Protein AF-A0A143WZ64-F1 (afdb_monomer_lite)

Secondary structure (DSSP, 8-state):
--S-HHHHHHTT--SHHHHHHHHHHHHHHHSGGGTT-EEE-STT-EEESS--HHHHHHHHHHHH-SEEHHHHHHHHHHHH---HHHHHHHTGGGGGGGEETTEE---PPPPPHHHHHHHHHH--SSEEEHHHHHHHHHHHH-GGGGGGSSHHHHHHTTEEE-SSEEEETTSSSHHHHHHHHHHSSSEEETTSS-GGGGG-HHHHHHHHHHHHTTSEEEEETTEEEEHHHHHHHSTT--HHHHHHHHHHHHHHTTT-S---HHHHHHTT---TTGGGS-TTHHHHHHHHT-TTS----

Foldseek 3Di:
DPPCVVVCVVVVNDDLQSVQVVCVVCVCPPCPVNPQVWDCDPPSDIDGHDDDLLVLLVQLLLADPQDFLVRSLVQCCVVRVDHSVRCVVPPCPSQPVQDDPRTRHDDQDADDPVLLVQLLVVPPDQKDFLVVSLVSSCVPPNNVCSSNSGQVSCVVSQWHDDSTMIGGVVQPDPLSVLLCVQVVDQKDAPVPDDPVLVVVVSNVVSVLVCLLVQQWFDLDDRMIGGVVVVCVVVVPDDPVNLVVLLVVVVVQCPPPPDDDPVRSVVVVDDDPCVVVVSHCGRSVRSNCSDPVDPDDD

pLDDT: mean 89.36, std 7.17, range [46.44, 97.62]

Structure (mmCIF, N/CA/C/O backbone):
data_AF-A0A143WZ64-F1
#
_entry.id   AF-A0A143WZ64-F1
#
loop_
_atom_site.group_PDB
_atom_site.id
_atom_site.type_symbol
_atom_site.label_atom_id
_atom_site.label_alt_id
_atom_site.label_comp_id
_atom_site.label_asym_id
_atom_site.label_entity_id
_atom_site.label_seq_id
_atom_site.pdbx_PDB_ins_code
_atom_site.Cartn_x
_atom_site.Cartn_y
_atom_site.Cartn_z
_atom_site.occupancy
_atom_site.B_iso_or_equiv
_atom_site.auth_seq_id
_atom_site.auth_comp_id
_atom_site.auth_asym_id
_atom_site.auth_atom_id
_atom_site.pdbx_PDB_model_num
ATOM 1 N N . MET A 1 1 ? 2.726 13.092 4.364 1.00 46.44 1 MET A N 1
ATOM 2 C CA . MET A 1 1 ? 2.444 14.081 5.438 1.00 46.44 1 MET A CA 1
ATOM 3 C C . MET A 1 1 ? 0.945 14.210 5.726 1.00 46.44 1 MET A C 1
ATOM 5 O O . MET A 1 1 ? 0.597 14.634 6.816 1.00 46.44 1 MET A O 1
ATOM 9 N N . LEU A 1 2 ? 0.070 13.798 4.797 1.00 46.78 2 LEU A N 1
ATOM 10 C CA . LEU A 1 2 ? -1.391 13.842 4.945 1.00 46.78 2 LEU A CA 1
ATOM 11 C C . LEU A 1 2 ? -1.998 12.588 5.596 1.00 46.78 2 LEU A C 1
ATOM 13 O O . LEU A 1 2 ? -3.171 12.604 5.942 1.00 46.78 2 LEU A O 1
ATOM 17 N N . ASP A 1 3 ? -1.216 11.522 5.778 1.00 50.31 3 ASP A N 1
ATOM 18 C CA . ASP A 1 3 ? -1.749 10.217 6.201 1.00 50.31 3 ASP A CA 1
ATOM 19 C C . ASP A 1 3 ? -1.875 10.074 7.729 1.00 50.31 3 ASP A C 1
ATOM 21 O O . ASP A 1 3 ? -2.608 9.219 8.212 1.00 50.31 3 ASP A O 1
ATOM 25 N N . TYR A 1 4 ? -1.188 10.930 8.500 1.00 65.94 4 TYR A N 1
ATOM 26 C CA . TYR A 1 4 ? -1.249 10.966 9.971 1.00 65.94 4 TYR A CA 1
ATOM 27 C C . TYR A 1 4 ? -1.220 12.410 10.513 1.00 65.94 4 TYR A C 1
ATOM 29 O O . TYR A 1 4 ? -0.335 12.747 11.310 1.00 65.94 4 TYR A O 1
ATOM 37 N N . PRO A 1 5 ? -2.153 13.286 10.091 1.00 68.81 5 PRO A N 1
ATOM 38 C CA . PRO A 1 5 ? -2.147 14.701 10.472 1.00 68.81 5 PRO A CA 1
ATOM 39 C C . PRO A 1 5 ? -2.211 14.878 11.995 1.00 68.81 5 PRO A C 1
ATOM 41 O O . PRO A 1 5 ? -1.521 15.718 12.558 1.00 68.81 5 PRO A O 1
ATOM 44 N N . GLU A 1 6 ? -2.926 13.992 12.684 1.00 68.12 6 GLU A N 1
ATOM 45 C CA . GLU A 1 6 ? -3.071 14.003 14.143 1.00 68.12 6 GLU A CA 1
ATOM 46 C C . GLU A 1 6 ? -1.777 13.680 14.908 1.00 68.12 6 GLU A C 1
ATOM 48 O O . GLU A 1 6 ? -1.617 14.031 16.084 1.00 68.12 6 GLU A O 1
ATOM 53 N N . LEU A 1 7 ? -0.863 12.915 14.298 1.00 76.38 7 LEU A N 1
ATOM 54 C CA . LEU A 1 7 ? 0.445 12.642 14.892 1.00 76.38 7 LEU A CA 1
ATOM 55 C C . LEU A 1 7 ? 1.342 13.866 14.735 1.00 76.38 7 LEU A C 1
ATOM 57 O O . LEU A 1 7 ? 2.015 14.242 15.691 1.00 76.38 7 LEU A O 1
ATOM 61 N N . MET A 1 8 ? 1.296 14.490 13.558 1.00 81.31 8 MET A N 1
ATOM 62 C CA . MET A 1 8 ? 2.028 15.720 13.271 1.00 81.31 8 MET A CA 1
ATOM 63 C C . MET A 1 8 ? 1.584 16.837 14.217 1.00 81.31 8 MET A C 1
ATOM 65 O O . MET A 1 8 ? 2.422 17.404 14.905 1.00 81.31 8 MET A O 1
ATOM 69 N N . GLU A 1 9 ? 0.276 17.046 14.375 1.00 83.50 9 GLU A N 1
ATOM 70 C CA . GLU A 1 9 ? -0.288 18.034 15.303 1.00 83.50 9 GLU A CA 1
ATOM 71 C C . GLU A 1 9 ? 0.132 17.776 16.758 1.00 83.50 9 GLU A C 1
ATOM 73 O O . GLU A 1 9 ? 0.591 18.680 17.451 1.00 83.50 9 GLU A O 1
ATOM 78 N N . LYS A 1 10 ? 0.058 16.521 17.222 1.00 83.69 10 LYS A N 1
ATOM 79 C CA . LYS A 1 10 ? 0.447 16.158 18.596 1.00 83.69 10 LYS A CA 1
ATOM 80 C C . LYS A 1 10 ? 1.907 16.497 18.914 1.00 83.69 10 LYS A C 1
ATOM 82 O O . LYS A 1 10 ? 2.224 16.788 20.066 1.00 83.69 10 LYS A O 1
ATOM 87 N N . PHE A 1 11 ? 2.789 16.369 17.930 1.00 82.81 11 PHE A N 1
ATOM 88 C CA . PHE A 1 11 ? 4.212 16.662 18.080 1.00 82.81 11 PHE A CA 1
ATOM 89 C C . PHE A 1 11 ? 4.585 18.071 17.588 1.00 82.81 11 PHE A C 1
ATOM 91 O O . PHE A 1 11 ? 5.775 18.376 17.572 1.00 82.81 11 PHE A O 1
ATOM 98 N N . ASP A 1 12 ? 3.597 18.900 17.221 1.00 87.50 12 ASP A N 1
ATOM 99 C CA . ASP A 1 12 ? 3.760 20.215 16.578 1.00 87.50 12 ASP A CA 1
ATOM 100 C C . ASP A 1 12 ? 4.766 20.177 15.414 1.00 87.50 12 ASP A C 1
ATOM 102 O O . ASP A 1 12 ? 5.668 21.000 15.319 1.00 87.50 12 ASP A O 1
ATOM 106 N N . ILE A 1 13 ? 4.638 19.160 14.555 1.00 90.31 13 ILE A N 1
ATOM 107 C CA . ILE A 1 13 ? 5.425 19.004 13.330 1.00 90.31 13 ILE A CA 1
ATOM 108 C C . ILE A 1 13 ? 4.649 19.660 12.192 1.00 90.31 13 ILE A C 1
ATOM 110 O O . ILE A 1 13 ? 3.563 19.210 11.826 1.00 90.31 13 ILE A O 1
ATOM 114 N N . ARG A 1 14 ? 5.218 20.712 11.617 1.00 87.94 14 ARG A N 1
ATOM 115 C CA . ARG A 1 14 ? 4.573 21.583 10.630 1.00 87.94 14 ARG A CA 1
ATOM 116 C C . ARG A 1 14 ? 5.065 21.342 9.214 1.00 87.94 14 ARG A C 1
ATOM 118 O O . ARG A 1 14 ? 4.339 21.636 8.268 1.00 87.94 14 ARG A O 1
ATOM 125 N N . ASP A 1 15 ? 6.273 20.806 9.068 1.00 87.69 15 ASP A N 1
ATOM 126 C CA . ASP A 1 15 ? 6.888 20.566 7.766 1.00 87.69 15 ASP A CA 1
ATOM 127 C C . ASP A 1 15 ? 7.820 19.338 7.735 1.00 87.69 15 ASP A C 1
ATOM 129 O O . ASP A 1 15 ? 8.074 18.651 8.734 1.00 87.69 15 ASP A O 1
ATOM 133 N N . GLU A 1 16 ? 8.326 19.029 6.539 1.00 87.12 16 GLU A N 1
ATOM 134 C CA . GLU A 1 16 ? 9.213 17.895 6.295 1.00 87.12 16 GLU A CA 1
ATOM 135 C C . GLU A 1 16 ? 10.583 18.026 6.981 1.00 87.12 16 GLU A C 1
ATOM 137 O O . GLU A 1 16 ? 11.227 17.013 7.274 1.00 87.12 16 GLU A O 1
ATOM 142 N N . TYR A 1 17 ? 11.037 19.248 7.267 1.00 90.88 17 TYR A N 1
ATOM 143 C CA . TYR A 1 17 ? 12.319 19.508 7.917 1.00 90.88 17 TYR A CA 1
ATOM 144 C C . TYR A 1 17 ? 12.234 19.234 9.415 1.00 90.88 17 TYR A C 1
ATOM 146 O O . TYR A 1 17 ? 13.142 18.618 9.982 1.00 90.88 17 TYR A O 1
ATOM 154 N N . GLU A 1 18 ? 11.146 19.649 10.058 1.00 91.81 18 GLU A N 1
ATOM 155 C CA . GLU A 1 18 ? 10.859 19.365 11.461 1.00 91.81 18 GLU A CA 1
ATOM 156 C C . GLU A 1 18 ? 10.718 17.862 11.702 1.00 91.81 18 GLU A C 1
ATOM 158 O O . GLU A 1 18 ? 11.365 17.325 12.610 1.00 91.81 18 GLU A O 1
ATOM 163 N N . LEU A 1 19 ? 9.985 17.158 10.829 1.00 91.25 19 LEU A N 1
ATOM 164 C CA . LEU A 1 19 ? 9.880 15.700 10.883 1.00 91.25 19 LEU A CA 1
ATOM 165 C C . LEU A 1 19 ? 11.260 15.044 10.765 1.00 91.25 19 LEU A C 1
ATOM 167 O O . LEU A 1 19 ? 11.635 14.215 11.597 1.00 91.25 19 LEU A O 1
ATOM 171 N N . HIS A 1 20 ? 12.044 15.436 9.758 1.00 93.12 20 HIS A N 1
ATOM 172 C CA . HIS A 1 20 ? 13.384 14.893 9.554 1.00 93.12 20 HIS A CA 1
ATOM 173 C C . HIS A 1 20 ? 14.293 15.158 10.766 1.00 93.12 20 HIS A C 1
ATOM 175 O O . HIS A 1 20 ? 15.045 14.279 11.194 1.00 93.12 20 HIS A O 1
ATOM 181 N N . ASN A 1 21 ? 14.235 16.356 11.352 1.00 92.56 21 ASN A N 1
ATOM 182 C CA . ASN A 1 21 ? 15.006 16.707 12.543 1.00 92.56 21 ASN A CA 1
ATOM 183 C C . ASN A 1 21 ? 14.609 15.873 13.762 1.00 92.56 21 ASN A C 1
ATOM 185 O O . ASN A 1 21 ? 15.487 15.425 14.504 1.00 92.56 21 ASN A O 1
ATOM 189 N N . LEU A 1 22 ? 13.311 15.647 13.972 1.00 91.94 22 LEU A N 1
ATOM 190 C CA . LEU A 1 22 ? 12.819 14.792 15.047 1.00 91.94 22 LEU A CA 1
ATOM 191 C C . LEU A 1 22 ? 13.316 13.354 14.874 1.00 91.94 22 LEU A C 1
ATOM 193 O O . LEU A 1 22 ? 13.864 12.777 15.820 1.00 91.94 22 LEU A O 1
ATOM 197 N N . LEU A 1 23 ? 13.187 12.797 13.666 1.00 91.62 23 LEU A N 1
ATOM 198 C CA . LEU A 1 23 ? 13.683 11.460 13.336 1.00 91.62 23 LEU A CA 1
ATOM 199 C C . LEU A 1 23 ? 15.188 11.361 13.595 1.00 91.62 23 LEU A C 1
ATOM 201 O O . LEU A 1 23 ? 15.623 10.451 14.296 1.00 91.62 23 LEU A O 1
ATOM 205 N N . LYS A 1 24 ? 15.969 12.354 13.154 1.00 91.69 24 LYS A N 1
ATOM 206 C CA . LYS A 1 24 ? 17.421 12.409 13.380 1.00 91.69 24 LYS A CA 1
ATOM 207 C C . LYS A 1 24 ? 17.796 12.445 14.857 1.00 91.69 24 LYS A C 1
ATOM 209 O O . LYS A 1 24 ? 18.683 11.718 15.291 1.00 91.69 24 LYS A O 1
ATOM 214 N N . LYS A 1 25 ? 17.112 13.265 15.658 1.00 91.94 25 LYS A N 1
ATOM 215 C CA . LYS A 1 25 ? 17.371 13.376 17.105 1.00 91.94 25 LYS A CA 1
ATOM 216 C C . LYS A 1 25 ? 17.002 12.104 17.870 1.00 91.94 25 LYS A C 1
ATOM 218 O O . LYS A 1 25 ? 17.564 11.843 18.931 1.00 91.94 25 LYS A O 1
ATOM 223 N N . THR A 1 26 ? 16.054 11.330 17.351 1.00 91.12 26 THR A N 1
ATOM 224 C CA . THR A 1 26 ? 15.534 10.122 18.003 1.00 91.12 26 THR A CA 1
ATOM 225 C C . THR A 1 26 ? 16.051 8.824 17.386 1.00 91.12 26 THR A C 1
ATOM 227 O O . THR A 1 26 ? 15.698 7.760 17.887 1.00 91.12 26 THR A O 1
ATOM 230 N N . GLU A 1 27 ? 16.922 8.894 16.373 1.00 90.12 27 GLU A N 1
ATOM 231 C CA . GLU A 1 27 ? 17.396 7.760 15.562 1.00 90.12 27 GLU A CA 1
ATOM 232 C C . GLU A 1 27 ? 17.867 6.570 16.399 1.00 90.12 27 GLU A C 1
ATOM 234 O O . GLU A 1 27 ? 17.474 5.434 16.149 1.00 90.12 27 GLU A O 1
ATOM 239 N N . LYS A 1 28 ? 18.601 6.827 17.487 1.00 88.12 28 LYS A N 1
ATOM 240 C CA . LYS A 1 28 ? 19.090 5.778 18.397 1.00 88.12 28 LYS A CA 1
ATOM 241 C C . LYS A 1 28 ? 17.985 4.915 19.022 1.00 88.12 28 LYS A C 1
ATOM 243 O O . LYS A 1 28 ? 18.291 3.820 19.482 1.00 88.12 28 LYS A O 1
ATOM 248 N N . LYS A 1 29 ? 16.738 5.400 19.079 1.00 88.00 29 LYS A N 1
ATOM 249 C CA . LYS A 1 29 ? 15.587 4.694 19.667 1.00 88.00 29 LYS A CA 1
ATOM 250 C C . LYS A 1 29 ? 14.837 3.815 18.667 1.00 88.00 29 LYS A C 1
ATOM 252 O O . LYS A 1 29 ? 14.245 2.829 19.082 1.00 88.00 29 LYS A O 1
ATOM 257 N N . TRP A 1 30 ? 14.807 4.198 17.391 1.00 85.62 30 TRP A N 1
ATOM 258 C CA . TRP A 1 30 ? 13.968 3.546 16.375 1.00 85.62 30 TRP A CA 1
ATOM 259 C C . TRP A 1 30 ? 14.766 2.918 15.223 1.00 85.62 30 TRP A C 1
ATOM 261 O O . TRP A 1 30 ? 14.214 2.081 14.518 1.00 85.62 30 TRP A O 1
ATOM 271 N N . ASN A 1 31 ? 16.045 3.275 15.061 1.00 85.69 31 ASN A N 1
ATOM 272 C CA . ASN A 1 31 ? 16.976 2.753 14.052 1.00 85.69 31 ASN A CA 1
ATOM 273 C C . ASN A 1 31 ? 18.264 2.193 14.686 1.00 85.69 31 ASN A C 1
ATOM 275 O O . ASN A 1 31 ? 19.368 2.383 14.169 1.00 85.69 31 ASN A O 1
ATOM 279 N N . THR A 1 32 ? 18.161 1.592 15.874 1.00 81.94 32 THR A N 1
ATOM 280 C CA . THR A 1 32 ? 19.328 1.077 16.603 1.00 81.94 32 THR A CA 1
ATOM 281 C C . THR A 1 32 ? 20.068 0.039 15.754 1.00 81.94 32 THR A C 1
ATOM 283 O O . THR A 1 32 ? 19.450 -0.880 15.216 1.00 81.94 32 THR A O 1
ATOM 286 N N . ASP A 1 33 ? 21.387 0.199 15.625 1.00 77.25 33 ASP A N 1
ATOM 287 C CA . ASP A 1 33 ? 22.275 -0.636 14.797 1.00 77.25 33 ASP A CA 1
ATOM 288 C C . ASP A 1 33 ? 21.881 -0.712 13.309 1.00 77.25 33 ASP A C 1
ATOM 290 O O . ASP A 1 33 ? 22.181 -1.695 12.636 1.00 77.25 33 ASP A O 1
ATOM 294 N N . ALA A 1 34 ? 21.178 0.305 12.793 1.00 72.88 34 ALA A N 1
ATOM 295 C CA . ALA A 1 34 ? 20.665 0.346 11.422 1.00 72.88 34 ALA A CA 1
ATOM 296 C C . ALA A 1 34 ? 19.799 -0.874 11.039 1.00 72.88 34 ALA A C 1
ATOM 298 O O . ALA A 1 34 ? 19.676 -1.205 9.857 1.00 72.88 34 ALA A O 1
ATOM 299 N N . LYS A 1 35 ? 19.172 -1.543 12.020 1.0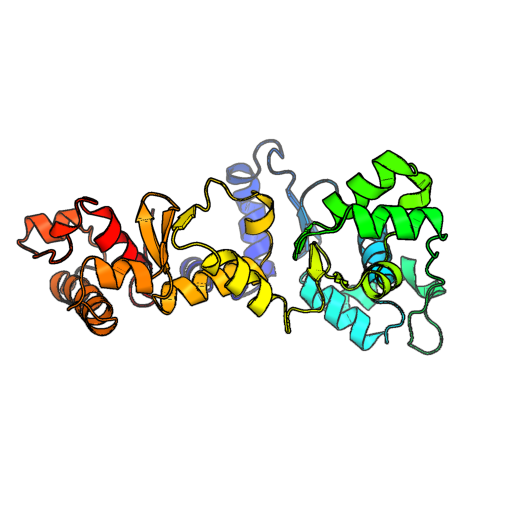0 72.00 35 LYS A N 1
ATOM 300 C CA . LYS A 1 35 ? 18.358 -2.753 11.797 1.00 72.00 35 LYS A CA 1
ATOM 301 C C . LYS A 1 35 ? 17.204 -2.523 10.822 1.00 72.00 35 LYS A C 1
ATOM 303 O O . LYS A 1 35 ? 16.799 -3.438 10.116 1.00 72.00 35 LYS A O 1
ATOM 308 N N . GLN A 1 36 ? 16.689 -1.301 10.772 1.00 73.75 36 GLN A N 1
ATOM 309 C CA . GLN A 1 36 ? 15.573 -0.885 9.935 1.00 73.75 36 GLN A CA 1
ATOM 310 C C . GLN A 1 36 ? 16.047 -0.473 8.534 1.00 73.75 36 GLN A C 1
ATOM 312 O O . GLN A 1 36 ? 15.219 -0.210 7.667 1.00 73.75 36 GLN A O 1
ATOM 317 N N . GLN A 1 37 ? 17.366 -0.420 8.304 1.00 84.12 37 GLN A N 1
ATOM 318 C CA . GLN A 1 37 ? 18.005 0.011 7.058 1.00 84.12 37 GLN A CA 1
ATOM 319 C C . GLN A 1 37 ? 17.517 1.382 6.575 1.00 84.12 37 GLN A C 1
ATOM 321 O O . GLN A 1 37 ? 17.441 1.650 5.379 1.00 84.12 37 GLN A O 1
ATOM 326 N N . ILE A 1 38 ? 17.168 2.269 7.503 1.00 88.94 38 ILE A N 1
ATOM 327 C CA . ILE A 1 38 ? 16.768 3.637 7.183 1.00 88.94 38 ILE A CA 1
ATOM 328 C C . ILE A 1 38 ? 18.005 4.523 7.301 1.00 88.94 38 ILE A C 1
ATOM 330 O O . ILE A 1 38 ? 18.778 4.388 8.245 1.00 88.94 38 ILE A O 1
ATOM 334 N N . SER A 1 39 ? 18.203 5.436 6.355 1.00 88.62 39 SER A N 1
ATOM 335 C CA . SER A 1 39 ? 19.242 6.462 6.447 1.00 88.62 39 SER A CA 1
ATOM 336 C C . SER A 1 39 ? 18.663 7.851 6.213 1.00 88.62 39 SER A C 1
ATOM 338 O O . SER A 1 39 ? 17.907 8.093 5.269 1.00 88.62 39 SER A O 1
ATOM 340 N N . LEU A 1 40 ? 19.038 8.777 7.090 1.00 90.56 40 LEU A N 1
ATOM 341 C CA . LEU A 1 40 ? 18.691 10.189 6.988 1.00 90.56 40 LEU A CA 1
ATOM 342 C C . LEU A 1 40 ? 19.766 10.903 6.165 1.00 90.56 40 LEU A C 1
ATOM 344 O O . LEU A 1 40 ? 20.933 10.956 6.555 1.00 90.56 40 LEU A O 1
ATOM 348 N N . GLN A 1 41 ? 19.377 11.415 5.002 1.00 87.75 41 GLN A N 1
ATOM 349 C CA . GLN A 1 41 ? 20.275 12.032 4.028 1.00 87.75 41 GLN A CA 1
ATOM 350 C C . GLN A 1 41 ? 20.336 13.555 4.249 1.00 87.75 41 GLN A C 1
ATOM 352 O O . GLN A 1 41 ? 20.000 14.072 5.318 1.00 87.75 41 GLN A O 1
ATOM 357 N N . ARG A 1 42 ? 20.797 14.320 3.246 1.00 86.06 42 ARG A N 1
ATOM 358 C CA . ARG A 1 42 ? 20.659 15.783 3.277 1.00 86.06 42 ARG A CA 1
ATOM 359 C C . ARG A 1 42 ? 19.177 16.125 3.427 1.00 86.06 42 ARG A C 1
ATOM 361 O O . ARG A 1 42 ? 18.367 15.690 2.610 1.00 86.06 42 ARG A O 1
ATOM 368 N N . MET A 1 43 ? 18.852 16.909 4.454 1.00 87.38 43 MET A N 1
ATOM 369 C CA . MET A 1 43 ? 17.476 17.285 4.770 1.00 87.38 43 MET A CA 1
ATOM 370 C C . MET A 1 43 ? 16.718 17.781 3.528 1.00 87.38 43 MET A C 1
ATOM 372 O O . MET A 1 43 ? 17.303 18.531 2.739 1.00 87.38 43 MET A O 1
ATOM 376 N N . PRO A 1 44 ? 15.435 17.419 3.367 1.00 89.00 44 PRO A N 1
ATOM 377 C CA . PRO A 1 44 ? 14.622 16.550 4.228 1.00 89.00 44 PRO A CA 1
ATOM 378 C C . PRO A 1 44 ? 14.569 15.087 3.725 1.00 89.00 44 PRO A C 1
ATOM 380 O O . PRO A 1 44 ? 13.588 14.386 3.949 1.00 89.00 44 PRO A O 1
ATOM 383 N N . LEU A 1 45 ? 15.594 14.614 3.002 1.00 89.94 45 LEU A N 1
ATOM 384 C CA . LEU A 1 45 ? 15.563 13.310 2.332 1.00 89.94 45 LEU A CA 1
ATOM 385 C C . LEU A 1 45 ? 15.790 12.134 3.291 1.00 89.94 45 LEU A C 1
ATOM 387 O O . LEU A 1 45 ? 16.731 12.125 4.082 1.00 89.94 45 LEU A O 1
ATOM 391 N N . ILE A 1 46 ? 14.977 11.092 3.127 1.00 90.94 46 ILE A N 1
ATOM 392 C CA . ILE A 1 46 ? 15.070 9.822 3.853 1.00 90.94 46 ILE A CA 1
ATOM 393 C C . ILE A 1 46 ? 15.214 8.695 2.830 1.00 90.94 46 ILE A C 1
ATOM 395 O O . ILE A 1 46 ? 14.652 8.748 1.738 1.00 90.94 46 ILE A O 1
ATOM 399 N N . SER A 1 47 ? 16.022 7.697 3.154 1.00 89.38 47 SER A N 1
ATOM 400 C CA . SER A 1 47 ? 16.325 6.549 2.306 1.00 89.38 47 SER A CA 1
ATOM 401 C C . SER A 1 47 ? 16.011 5.263 3.060 1.00 89.38 47 SER A C 1
ATOM 403 O O . SER A 1 47 ? 16.333 5.155 4.239 1.00 89.38 47 SER A O 1
ATOM 405 N N . PHE A 1 48 ? 15.380 4.308 2.380 1.00 85.81 48 PHE A N 1
ATOM 406 C CA . PHE A 1 48 ? 14.966 3.023 2.941 1.00 85.81 48 PHE A CA 1
ATOM 407 C C . PHE A 1 48 ? 15.690 1.896 2.200 1.00 85.81 48 PHE A C 1
ATOM 409 O O . PHE A 1 48 ? 15.658 1.849 0.971 1.00 85.81 48 PHE A O 1
ATOM 416 N N . GLY A 1 49 ? 16.337 0.998 2.940 1.00 83.88 49 GLY A N 1
ATOM 417 C CA . GLY A 1 49 ? 17.094 -0.122 2.391 1.00 83.88 49 GLY A CA 1
ATOM 418 C C . GLY A 1 49 ? 18.381 0.290 1.671 1.00 83.88 49 GLY A C 1
ATOM 419 O O . GLY A 1 49 ? 18.984 1.337 1.928 1.00 83.88 49 GLY A O 1
ATOM 420 N N . LEU A 1 50 ? 18.802 -0.559 0.732 1.00 79.75 50 LEU A N 1
ATOM 421 C CA . LEU A 1 50 ? 19.948 -0.321 -0.144 1.00 79.75 50 LEU A CA 1
ATOM 422 C C . LEU A 1 50 ? 19.545 0.596 -1.305 1.00 79.75 50 LEU A C 1
ATOM 424 O O . LEU A 1 50 ? 19.021 0.153 -2.327 1.00 79.75 50 LEU A O 1
ATOM 428 N N . VAL A 1 51 ? 19.789 1.896 -1.149 1.00 80.56 51 VAL A N 1
ATOM 429 C CA . VAL A 1 51 ? 19.349 2.896 -2.128 1.00 80.56 51 VAL A CA 1
ATOM 430 C C . VAL A 1 51 ? 20.346 3.058 -3.272 1.00 80.56 51 VAL A C 1
ATOM 432 O O . VAL A 1 51 ? 21.491 3.459 -3.076 1.00 80.56 51 VAL A O 1
ATOM 435 N N . ASN A 1 52 ? 19.861 2.856 -4.498 1.00 87.38 52 ASN A N 1
ATOM 436 C CA . ASN A 1 52 ? 20.525 3.287 -5.724 1.00 87.38 52 ASN A CA 1
ATOM 437 C C . ASN A 1 52 ? 19.618 4.276 -6.468 1.00 87.38 52 ASN A C 1
ATOM 439 O O . ASN A 1 52 ? 18.712 3.887 -7.206 1.00 87.38 52 ASN A O 1
ATOM 443 N N . ARG A 1 53 ? 19.865 5.574 -6.257 1.00 88.31 53 ARG A N 1
ATOM 444 C CA . ARG A 1 53 ? 19.036 6.654 -6.814 1.00 88.31 53 ARG A CA 1
ATOM 445 C C . ARG A 1 53 ? 19.047 6.670 -8.340 1.00 88.31 53 ARG A C 1
ATOM 447 O O . ARG A 1 53 ? 18.011 6.893 -8.948 1.00 88.31 53 ARG A O 1
ATOM 454 N N . GLU A 1 54 ? 20.199 6.440 -8.960 1.00 90.75 54 GLU A N 1
ATOM 455 C CA . GLU A 1 54 ? 20.295 6.426 -10.420 1.00 90.75 54 GLU A CA 1
ATOM 456 C C . GLU A 1 54 ? 19.447 5.301 -11.015 1.00 90.75 54 GLU A C 1
ATOM 458 O O . GLU A 1 54 ? 18.681 5.534 -11.951 1.00 90.75 54 GLU A O 1
ATOM 463 N N . LYS A 1 55 ? 19.532 4.099 -10.431 1.00 85.25 55 LYS A N 1
ATOM 464 C CA . LYS A 1 55 ? 18.680 2.972 -10.813 1.00 85.25 55 LYS A CA 1
ATOM 465 C C . LYS A 1 55 ? 17.204 3.318 -10.630 1.00 85.25 55 LYS A C 1
ATOM 467 O O . LYS A 1 55 ? 16.442 3.135 -11.563 1.00 85.25 55 LYS A O 1
ATOM 472 N N . GLN A 1 56 ? 16.819 3.893 -9.490 1.00 87.69 56 GLN A N 1
ATOM 473 C CA . GLN A 1 56 ? 15.440 4.318 -9.230 1.00 87.69 56 GLN A CA 1
ATOM 474 C C . GLN A 1 56 ? 14.908 5.282 -10.307 1.00 87.69 56 GLN A C 1
ATOM 476 O O . GLN A 1 56 ? 13.792 5.115 -10.792 1.00 87.69 56 GLN A O 1
ATOM 481 N N . ILE A 1 57 ? 15.703 6.281 -10.702 1.00 92.44 57 ILE A N 1
ATOM 482 C CA . ILE A 1 57 ? 15.306 7.263 -11.723 1.00 92.44 57 ILE A CA 1
ATOM 483 C C . ILE A 1 57 ? 15.181 6.599 -13.099 1.00 92.44 57 ILE A C 1
ATOM 485 O O . ILE A 1 57 ? 14.222 6.869 -13.820 1.00 92.44 57 ILE A O 1
ATOM 489 N N . LYS A 1 58 ? 16.127 5.727 -13.466 1.00 88.69 58 LYS A N 1
ATOM 490 C CA . LYS A 1 58 ? 16.094 4.987 -14.737 1.00 88.69 58 LYS A CA 1
ATOM 491 C C . LYS A 1 58 ? 14.940 3.992 -14.797 1.00 88.69 58 LYS A C 1
ATOM 493 O O . LYS A 1 58 ? 14.269 3.917 -15.818 1.00 88.69 58 LYS A O 1
ATOM 498 N N . ASP A 1 59 ? 14.682 3.273 -13.712 1.00 83.75 59 ASP A N 1
ATOM 499 C CA . ASP A 1 59 ? 13.551 2.354 -13.612 1.00 83.75 59 ASP A CA 1
ATOM 500 C C . ASP A 1 59 ? 12.239 3.123 -13.793 1.00 83.75 59 ASP A C 1
ATOM 502 O O . ASP A 1 59 ? 11.388 2.687 -14.563 1.00 83.75 59 ASP A O 1
ATOM 506 N N . LEU A 1 60 ? 12.103 4.308 -13.181 1.00 87.56 60 LEU A N 1
ATOM 507 C CA . LEU A 1 60 ? 10.943 5.165 -13.418 1.00 87.56 60 LEU A CA 1
ATOM 508 C C . LEU A 1 60 ? 10.857 5.630 -14.879 1.00 87.56 60 LEU A C 1
ATOM 510 O O . LEU A 1 60 ? 9.779 5.601 -15.463 1.00 87.56 60 LEU A O 1
ATOM 514 N N . LEU A 1 61 ? 11.976 6.022 -15.490 1.00 89.44 61 LEU A N 1
ATOM 515 C CA . LEU A 1 61 ? 12.030 6.371 -16.911 1.00 89.44 61 LEU A CA 1
ATOM 516 C C . LEU A 1 61 ? 11.511 5.246 -17.800 1.00 89.44 61 LEU A C 1
ATOM 518 O O . LEU A 1 61 ? 10.621 5.492 -18.607 1.00 89.44 61 LEU A O 1
ATOM 522 N N . TYR A 1 62 ? 11.969 4.015 -17.599 1.00 83.56 62 TYR A N 1
ATOM 523 C CA . TYR A 1 62 ? 11.470 2.867 -18.358 1.00 83.56 62 TYR A CA 1
ATOM 524 C C . TYR A 1 62 ? 10.006 2.512 -18.061 1.00 83.56 62 TYR A C 1
ATOM 526 O O . TYR A 1 62 ? 9.385 1.788 -18.837 1.00 83.56 62 TYR A O 1
ATOM 534 N N . GLN A 1 63 ? 9.449 2.993 -16.947 1.00 78.62 63 GLN A N 1
ATOM 535 C CA . GLN A 1 63 ? 8.048 2.777 -16.589 1.00 78.62 63 GLN A CA 1
ATOM 536 C C . GLN A 1 63 ? 7.087 3.787 -17.210 1.00 78.62 63 GLN A C 1
ATOM 538 O O . GLN A 1 63 ? 5.910 3.469 -17.333 1.00 78.62 63 GLN A O 1
ATOM 543 N N . ILE A 1 64 ? 7.524 5.007 -17.527 1.00 83.94 64 ILE A N 1
ATOM 544 C CA . ILE A 1 64 ? 6.590 6.057 -17.969 1.00 83.94 64 ILE A CA 1
ATOM 545 C C . ILE A 1 64 ? 6.970 6.714 -19.289 1.00 83.94 64 ILE A C 1
ATOM 547 O O . ILE A 1 64 ? 6.178 7.496 -19.802 1.00 83.94 64 ILE A O 1
ATOM 551 N N . ALA A 1 65 ? 8.149 6.424 -19.841 1.00 86.25 65 ALA A N 1
ATOM 552 C CA . ALA A 1 65 ? 8.515 6.901 -21.165 1.00 86.25 65 ALA A CA 1
ATOM 553 C C . ALA A 1 65 ? 7.643 6.242 -22.262 1.00 86.25 65 ALA A C 1
ATOM 555 O O . ALA A 1 65 ? 7.347 5.047 -22.160 1.00 86.25 65 ALA A O 1
ATOM 556 N N . PRO A 1 66 ? 7.262 6.991 -23.316 1.00 89.19 66 PRO A N 1
ATOM 557 C CA . PRO A 1 66 ? 7.567 8.406 -23.523 1.00 89.19 66 PRO A CA 1
ATOM 558 C C . PRO A 1 66 ? 6.731 9.327 -22.615 1.00 89.19 66 PRO A C 1
ATOM 560 O O . PRO A 1 66 ? 5.520 9.162 -22.481 1.00 89.19 66 PRO A O 1
ATOM 563 N N . ALA A 1 67 ? 7.368 10.333 -22.008 1.00 91.25 67 ALA A N 1
ATOM 564 C CA . ALA A 1 67 ? 6.696 11.296 -21.129 1.00 91.25 67 ALA A CA 1
ATOM 565 C C . ALA A 1 67 ? 7.290 12.697 -21.254 1.00 91.25 67 ALA A C 1
ATOM 567 O O . ALA A 1 67 ? 8.505 12.854 -21.354 1.00 91.25 67 ALA A O 1
ATOM 568 N N . THR A 1 68 ? 6.453 13.736 -21.159 1.00 94.81 68 THR A N 1
ATOM 569 C CA . THR A 1 68 ? 6.974 15.106 -21.044 1.00 94.81 68 THR A CA 1
ATOM 570 C C . THR A 1 68 ? 7.751 15.270 -19.741 1.00 94.81 68 THR A C 1
ATOM 572 O O . THR A 1 68 ? 7.484 14.590 -18.743 1.00 94.81 68 THR A O 1
ATOM 575 N N . LYS A 1 69 ? 8.690 16.210 -19.711 1.00 94.56 69 LYS A N 1
ATOM 576 C CA . LYS A 1 69 ? 9.470 16.555 -18.523 1.00 94.56 69 LYS A CA 1
ATOM 577 C C . LYS A 1 69 ? 8.571 16.925 -17.340 1.00 94.56 69 LYS A C 1
ATOM 579 O O . LYS A 1 69 ? 8.805 16.478 -16.220 1.00 94.56 69 LYS A O 1
ATOM 584 N N . GLU A 1 70 ? 7.492 17.667 -17.571 1.00 94.25 70 GLU A N 1
ATOM 585 C CA . GLU A 1 70 ? 6.519 18.027 -16.533 1.00 94.25 70 GLU A CA 1
ATOM 586 C C . GLU A 1 70 ? 5.792 16.792 -15.999 1.00 94.25 70 GLU A C 1
ATOM 588 O O . GLU A 1 70 ? 5.639 16.643 -14.784 1.00 94.25 70 GLU A O 1
ATOM 593 N N . ALA A 1 71 ? 5.342 15.902 -16.891 1.00 93.06 71 ALA A N 1
ATOM 594 C CA . ALA A 1 71 ? 4.673 14.664 -16.507 1.00 93.06 71 ALA A CA 1
ATOM 595 C C . ALA A 1 71 ? 5.611 13.756 -15.699 1.00 93.06 71 ALA A C 1
ATOM 597 O O . ALA A 1 71 ? 5.216 13.262 -14.641 1.00 93.06 71 ALA A O 1
ATOM 598 N N . PHE A 1 72 ? 6.864 13.622 -16.141 1.00 94.75 72 PHE A N 1
ATOM 599 C CA . PHE A 1 72 ? 7.899 12.869 -15.444 1.00 94.75 72 PHE A CA 1
ATOM 600 C C . PHE A 1 72 ? 8.144 13.417 -14.035 1.00 94.75 72 PHE A C 1
ATOM 602 O O . PHE A 1 72 ? 8.104 12.670 -13.058 1.00 94.75 72 PHE A O 1
ATOM 609 N N . GLY A 1 73 ? 8.334 14.734 -13.908 1.00 95.44 73 GLY A N 1
ATOM 610 C CA . GLY A 1 73 ? 8.555 15.388 -12.619 1.00 95.44 73 GLY A CA 1
ATOM 611 C C . GLY A 1 73 ? 7.388 15.209 -11.649 1.00 95.44 73 GLY A C 1
ATOM 612 O O . GLY A 1 73 ? 7.607 14.858 -10.491 1.00 95.44 73 GLY A O 1
ATOM 613 N N . ARG A 1 74 ? 6.143 15.375 -12.124 1.00 93.69 74 ARG A N 1
ATOM 614 C CA . ARG A 1 74 ? 4.936 15.121 -11.313 1.00 93.69 74 ARG A CA 1
ATOM 615 C C . ARG A 1 74 ? 4.858 13.672 -10.844 1.00 93.69 74 ARG A C 1
ATOM 617 O O . ARG A 1 74 ? 4.480 13.417 -9.703 1.00 93.69 74 ARG A O 1
ATOM 624 N N . TYR A 1 75 ? 5.205 12.725 -11.711 1.00 90.56 75 TYR A N 1
ATOM 625 C CA . TYR A 1 75 ? 5.172 11.310 -11.362 1.00 90.56 75 TYR A CA 1
ATOM 626 C C . TYR A 1 75 ? 6.274 10.946 -10.358 1.00 90.56 75 TYR A C 1
ATOM 628 O O . TYR A 1 75 ? 6.002 10.233 -9.393 1.00 90.56 75 TYR A O 1
ATOM 636 N N . TYR A 1 76 ? 7.489 11.483 -10.522 1.00 92.56 76 TYR A N 1
ATOM 637 C CA . TYR A 1 76 ? 8.585 11.308 -9.563 1.00 92.56 76 TYR A CA 1
ATOM 638 C C . TYR A 1 76 ? 8.221 11.878 -8.187 1.00 92.56 76 TYR A C 1
ATOM 640 O O . TYR A 1 76 ? 8.414 11.213 -7.171 1.00 92.56 76 TYR A O 1
ATOM 648 N N . GLU A 1 77 ? 7.634 13.076 -8.155 1.00 92.62 77 GLU A N 1
ATOM 649 C CA . GLU A 1 77 ? 7.170 13.722 -6.927 1.00 92.62 77 GLU A CA 1
ATOM 650 C C . GLU A 1 77 ? 6.086 12.907 -6.226 1.00 92.62 77 GLU A C 1
ATOM 652 O O . GLU A 1 77 ? 6.212 12.610 -5.041 1.00 92.62 77 GLU A O 1
ATOM 657 N N . LYS A 1 78 ? 5.071 12.460 -6.970 1.00 85.81 78 LYS A N 1
ATOM 658 C CA . LYS A 1 78 ? 4.012 11.602 -6.432 1.00 85.81 78 LYS A CA 1
ATOM 659 C C . LYS A 1 78 ? 4.551 10.271 -5.898 1.00 85.81 78 LYS A C 1
ATOM 661 O O . LYS A 1 78 ? 4.049 9.771 -4.898 1.00 85.81 78 LYS A O 1
ATOM 666 N N . THR A 1 79 ? 5.541 9.689 -6.573 1.00 84.88 79 THR A N 1
ATOM 667 C CA . THR A 1 79 ? 6.059 8.351 -6.248 1.00 84.88 79 THR A CA 1
ATOM 668 C C . THR A 1 79 ? 7.035 8.376 -5.075 1.00 84.88 79 THR A C 1
ATOM 670 O O . THR A 1 79 ? 6.998 7.483 -4.235 1.00 84.88 79 THR A O 1
ATOM 673 N N . TYR A 1 80 ? 7.908 9.384 -5.012 1.00 87.19 80 TYR A N 1
ATOM 674 C CA . TYR A 1 80 ? 9.033 9.419 -4.070 1.00 87.19 80 TYR A CA 1
ATOM 675 C C . TYR A 1 80 ? 8.981 10.585 -3.076 1.00 87.19 80 TYR A C 1
ATOM 677 O O . TYR A 1 80 ? 9.885 10.722 -2.255 1.00 87.19 80 TYR A O 1
ATOM 685 N N . GLY A 1 81 ? 7.962 11.446 -3.146 1.00 88.00 81 GLY A N 1
ATOM 686 C CA . GLY A 1 81 ? 7.787 12.578 -2.232 1.00 88.00 81 GLY A CA 1
ATOM 687 C C . GLY A 1 81 ? 8.816 13.701 -2.406 1.00 88.00 81 GLY A C 1
ATOM 688 O O . GLY A 1 81 ? 8.973 14.531 -1.516 1.00 88.00 81 GLY A O 1
ATOM 689 N N . VAL A 1 82 ? 9.544 13.734 -3.527 1.00 90.75 82 VAL A N 1
ATOM 690 C CA . VAL A 1 82 ? 10.547 14.769 -3.821 1.00 90.75 82 VAL A CA 1
ATOM 691 C C . VAL A 1 82 ? 9.971 15.763 -4.815 1.00 90.75 82 VAL A C 1
ATOM 693 O O . VAL A 1 82 ? 9.674 15.387 -5.945 1.00 90.75 82 VAL A O 1
ATOM 696 N N . LEU A 1 83 ? 9.895 17.038 -4.426 1.00 92.06 83 LEU A N 1
ATOM 697 C CA . LEU A 1 83 ? 9.392 18.107 -5.293 1.00 92.06 83 LEU A CA 1
ATOM 698 C C . LEU A 1 83 ? 10.056 18.076 -6.676 1.00 92.06 83 LEU A C 1
ATOM 700 O O . LEU A 1 83 ? 11.287 18.046 -6.775 1.00 92.06 83 LEU A O 1
ATOM 704 N N . SER A 1 84 ? 9.253 18.175 -7.735 1.00 95.00 84 SER A N 1
ATOM 705 C CA . SER A 1 84 ? 9.697 18.131 -9.134 1.00 95.00 84 SER A CA 1
ATOM 706 C C . SER A 1 84 ? 10.849 19.110 -9.412 1.00 95.00 84 SER A C 1
ATOM 708 O O . SER A 1 84 ? 11.878 18.738 -9.981 1.00 95.00 84 SER A O 1
ATOM 710 N N . LYS A 1 85 ? 10.756 20.343 -8.890 1.00 94.31 85 LYS A N 1
ATOM 711 C CA . LYS A 1 85 ? 11.830 21.352 -8.977 1.00 94.31 85 LYS A CA 1
ATOM 712 C C . LYS A 1 85 ? 13.152 20.880 -8.355 1.00 94.31 85 LYS A C 1
ATOM 714 O O . LYS A 1 85 ? 14.220 21.084 -8.928 1.00 94.31 85 LYS A O 1
ATOM 719 N N . THR A 1 86 ? 13.082 20.223 -7.199 1.00 92.12 86 THR A N 1
ATOM 720 C CA . THR A 1 86 ? 14.247 19.721 -6.462 1.00 92.12 86 THR A CA 1
ATOM 721 C C . THR A 1 86 ? 14.873 18.544 -7.197 1.00 92.12 86 THR A C 1
ATOM 723 O O . THR A 1 86 ? 16.100 18.472 -7.296 1.00 92.12 86 THR A O 1
ATOM 726 N N . PHE A 1 87 ? 14.041 17.654 -7.745 1.00 94.75 87 PHE A N 1
ATOM 727 C CA . PHE A 1 87 ? 14.474 16.538 -8.579 1.00 94.75 87 PHE A CA 1
ATOM 728 C C . PHE A 1 87 ? 15.239 17.027 -9.817 1.00 94.75 87 PHE A C 1
ATOM 730 O O . PHE A 1 87 ? 16.379 16.611 -10.039 1.00 94.75 87 PHE A O 1
ATOM 737 N N . PHE A 1 88 ? 14.664 17.952 -10.592 1.00 95.00 88 PHE A N 1
ATOM 738 C CA . PHE A 1 88 ? 15.312 18.432 -11.812 1.00 95.00 88 PHE A CA 1
ATOM 739 C C . PHE A 1 88 ? 16.620 19.166 -11.539 1.00 95.00 88 PHE A C 1
ATOM 741 O O . PHE A 1 88 ? 17.594 18.916 -12.246 1.00 95.00 88 PHE A O 1
ATOM 748 N N . ALA A 1 89 ? 16.675 19.989 -10.490 1.00 93.12 89 ALA A N 1
ATOM 749 C CA . ALA A 1 89 ? 17.880 20.736 -10.145 1.00 93.12 89 ALA A CA 1
ATOM 750 C C . ALA A 1 89 ? 19.043 19.846 -9.665 1.00 93.12 89 ALA A C 1
ATOM 752 O O . ALA A 1 89 ? 20.197 20.190 -9.901 1.00 93.12 89 ALA A O 1
ATOM 753 N N . ASN A 1 90 ? 18.762 18.719 -8.995 1.00 91.44 90 ASN A N 1
ATOM 754 C CA . ASN A 1 90 ? 19.795 17.989 -8.243 1.00 91.44 90 ASN A CA 1
ATOM 755 C C . ASN A 1 90 ? 19.970 16.509 -8.612 1.00 91.44 90 ASN A C 1
ATOM 757 O O . ASN A 1 90 ? 20.967 15.910 -8.217 1.00 91.44 90 ASN A O 1
ATOM 761 N N . MET A 1 91 ? 19.005 15.881 -9.287 1.00 92.56 91 MET A N 1
ATOM 762 C CA . MET A 1 91 ? 18.946 14.414 -9.407 1.00 92.56 91 MET A CA 1
ATOM 763 C C . MET A 1 91 ? 18.782 13.912 -10.849 1.00 92.56 91 MET A C 1
ATOM 765 O O . MET A 1 91 ? 19.206 12.802 -11.157 1.00 92.56 91 MET A O 1
ATOM 769 N N . SER A 1 92 ? 18.208 14.718 -11.745 1.00 93.50 92 SER A N 1
ATOM 770 C CA . SER A 1 92 ? 17.822 14.298 -13.105 1.00 93.50 92 SER A CA 1
ATOM 771 C C . SER A 1 92 ? 18.979 14.023 -14.080 1.00 93.50 92 SER A C 1
ATOM 773 O O . SER A 1 92 ? 18.759 13.474 -15.157 1.00 93.50 92 SER A O 1
ATOM 775 N N . GLN A 1 93 ? 20.222 14.351 -13.713 1.00 93.56 93 GLN A N 1
ATOM 776 C CA . GLN A 1 93 ? 21.376 14.334 -14.624 1.00 93.56 93 GLN A CA 1
ATOM 777 C C . GLN A 1 93 ? 21.561 12.998 -15.361 1.00 93.56 93 GLN A C 1
ATOM 779 O O . GLN A 1 93 ? 21.868 12.985 -16.552 1.00 93.56 93 GLN A O 1
ATOM 784 N N . CYS A 1 94 ? 21.311 11.877 -14.679 1.00 92.69 94 CYS A N 1
ATOM 785 C CA . CYS A 1 94 ? 21.477 10.532 -15.235 1.00 92.69 94 CYS A CA 1
ATOM 786 C C . CYS A 1 94 ? 20.507 10.180 -16.380 1.00 92.69 94 CYS A C 1
ATOM 788 O O . CYS A 1 94 ? 20.761 9.215 -17.106 1.00 92.69 94 CYS A O 1
ATOM 790 N N . ILE A 1 95 ? 19.430 10.954 -16.563 1.00 93.81 95 ILE A N 1
ATOM 791 C CA . ILE A 1 95 ? 18.439 10.748 -17.627 1.00 93.81 95 ILE A CA 1
ATOM 792 C C . ILE A 1 95 ? 18.437 11.844 -18.695 1.00 93.81 95 ILE A C 1
ATOM 794 O O . ILE A 1 95 ? 17.711 11.720 -19.676 1.00 93.81 95 ILE A O 1
ATOM 798 N N . ASN A 1 96 ? 19.268 12.884 -18.570 1.00 92.19 96 ASN A N 1
ATOM 799 C CA . ASN A 1 96 ? 19.289 14.011 -19.514 1.00 92.19 96 ASN A CA 1
ATOM 800 C C . ASN A 1 96 ? 19.493 13.586 -20.974 1.00 92.19 96 ASN A C 1
ATOM 802 O O . ASN A 1 96 ? 18.918 14.193 -21.868 1.00 92.19 96 ASN A O 1
ATOM 806 N N . LYS A 1 97 ? 20.266 12.521 -21.210 1.00 92.75 97 LYS A N 1
ATOM 807 C CA . LYS A 1 97 ? 20.523 11.979 -22.554 1.00 92.75 97 LYS A CA 1
ATOM 808 C C . LYS A 1 97 ? 19.284 11.415 -23.264 1.00 92.75 97 LYS A C 1
ATOM 810 O O . LYS A 1 97 ? 19.352 11.190 -24.461 1.00 92.75 97 LYS A O 1
ATOM 815 N N . TYR A 1 98 ? 18.205 11.158 -22.528 1.00 91.50 98 TYR A N 1
ATOM 816 C CA . TYR A 1 98 ? 16.935 10.656 -23.057 1.00 91.50 98 TYR A CA 1
ATOM 817 C C . TYR A 1 98 ? 15.921 11.779 -23.302 1.00 91.50 98 TYR A C 1
ATOM 819 O O . TYR A 1 98 ? 14.803 11.511 -23.720 1.00 91.50 98 TYR A O 1
ATOM 827 N N . ASN A 1 99 ? 16.269 13.029 -22.979 1.00 92.00 99 ASN A N 1
ATOM 828 C CA . ASN A 1 99 ? 15.397 14.172 -23.206 1.00 92.00 99 ASN A CA 1
ATOM 829 C C . ASN A 1 99 ? 15.615 14.729 -24.619 1.00 92.00 99 ASN A C 1
ATOM 831 O O . ASN A 1 99 ? 16.694 15.231 -24.938 1.00 92.00 99 ASN A O 1
ATOM 835 N N . HIS A 1 100 ? 14.559 14.692 -25.424 1.00 90.88 100 HIS A N 1
ATOM 836 C CA . HIS A 1 100 ? 14.478 15.304 -26.738 1.00 90.88 100 HIS A CA 1
ATOM 837 C C . HIS A 1 100 ? 13.291 16.273 -26.755 1.00 90.88 100 HIS A C 1
ATOM 839 O O . HIS A 1 100 ? 12.140 15.851 -26.730 1.00 90.88 100 HIS A O 1
ATOM 845 N N . ASN A 1 101 ? 13.567 17.581 -26.795 1.00 89.88 101 ASN A N 1
ATOM 846 C CA . ASN A 1 101 ? 12.548 18.644 -26.814 1.00 89.88 101 ASN A CA 1
ATOM 847 C C . ASN A 1 101 ? 11.521 18.540 -25.669 1.00 89.88 101 ASN A C 1
ATOM 849 O O . ASN A 1 101 ? 10.315 18.555 -25.901 1.00 89.88 101 ASN A O 1
ATOM 853 N N . ASP A 1 102 ? 12.015 18.406 -24.435 1.00 91.12 102 ASP A N 1
ATOM 854 C CA . ASP A 1 102 ? 11.218 18.243 -23.211 1.00 91.12 102 ASP A CA 1
ATOM 855 C C . ASP A 1 102 ? 10.362 16.969 -23.164 1.00 91.12 102 ASP A C 1
ATOM 857 O O . ASP A 1 102 ? 9.497 16.823 -22.298 1.00 91.12 102 ASP A O 1
ATOM 861 N N . ILE A 1 103 ? 10.659 15.997 -24.026 1.00 92.44 103 ILE A N 1
ATOM 862 C CA . ILE A 1 103 ? 10.101 14.650 -23.979 1.00 92.44 103 ILE A CA 1
ATOM 863 C C . ILE A 1 103 ? 11.221 13.685 -23.616 1.00 92.44 103 ILE A C 1
ATOM 865 O O . ILE A 1 103 ? 12.232 13.588 -24.305 1.00 92.44 103 ILE A O 1
ATOM 869 N N . TYR A 1 104 ? 11.040 12.968 -22.514 1.00 92.31 104 TYR A N 1
ATOM 870 C CA . TYR A 1 104 ? 11.852 11.812 -22.192 1.00 92.31 104 TYR A CA 1
ATOM 871 C C . TYR A 1 104 ? 11.376 10.621 -23.013 1.00 92.31 104 TYR A C 1
ATOM 873 O O . TYR A 1 104 ? 10.245 10.169 -22.828 1.00 92.31 104 TYR A O 1
ATOM 881 N N . ASP A 1 105 ? 12.246 10.115 -23.878 1.00 90.00 105 ASP A N 1
ATOM 882 C CA . ASP A 1 105 ? 11.982 8.964 -24.731 1.00 90.00 105 ASP A CA 1
ATOM 883 C C . ASP A 1 105 ? 13.132 7.956 -24.645 1.00 90.00 105 ASP A C 1
ATOM 885 O O . ASP A 1 105 ? 14.308 8.316 -24.535 1.00 90.00 105 ASP A O 1
ATOM 889 N N . VAL A 1 106 ? 12.783 6.675 -24.639 1.00 86.62 106 VAL A N 1
ATOM 890 C CA . VAL A 1 106 ? 13.728 5.568 -24.518 1.00 86.62 106 VAL A CA 1
ATOM 891 C C . VAL A 1 106 ? 13.285 4.428 -25.412 1.00 86.62 106 VAL A C 1
ATOM 893 O O . VAL A 1 106 ? 12.117 4.045 -25.434 1.00 86.62 106 VAL A O 1
ATOM 896 N N . GLU A 1 107 ? 14.246 3.822 -26.097 1.00 82.88 107 GLU A N 1
ATOM 897 C CA . GLU A 1 107 ? 13.988 2.577 -26.800 1.00 82.88 107 GLU A CA 1
ATOM 898 C C . GLU A 1 107 ? 13.759 1.465 -25.768 1.00 82.88 107 GLU A C 1
ATOM 900 O O . GLU A 1 107 ? 14.681 1.012 -25.080 1.00 82.88 107 GLU A O 1
ATOM 905 N N . LEU A 1 108 ? 12.495 1.073 -25.610 1.00 79.31 108 LEU A N 1
ATOM 906 C CA . LEU A 1 108 ? 12.098 -0.002 -24.713 1.00 79.31 108 LEU A CA 1
ATOM 907 C C . LEU A 1 108 ? 12.303 -1.349 -25.415 1.00 79.31 108 LEU A C 1
ATOM 909 O O . LEU A 1 108 ? 11.709 -1.577 -26.472 1.00 79.31 108 LEU A O 1
ATOM 913 N N . PRO A 1 109 ? 13.121 -2.252 -24.848 1.00 84.62 109 PRO A N 1
ATOM 914 C CA . PRO A 1 109 ? 13.357 -3.551 -25.455 1.00 84.62 109 PRO A CA 1
ATOM 915 C C . PRO A 1 109 ? 12.073 -4.387 -25.419 1.00 84.62 109 PRO A C 1
ATOM 917 O O . PRO A 1 109 ? 11.343 -4.370 -24.427 1.00 84.62 109 PRO A O 1
ATOM 920 N N . LEU A 1 110 ? 11.807 -5.113 -26.503 1.00 88.31 110 LEU A N 1
ATOM 921 C CA . LEU A 1 110 ? 10.588 -5.904 -26.660 1.00 88.31 110 LEU A CA 1
ATOM 922 C C . LEU A 1 110 ? 10.811 -7.370 -26.297 1.00 88.31 110 LEU A C 1
ATOM 924 O O . LEU A 1 110 ? 11.944 -7.865 -26.309 1.00 88.31 110 LEU A O 1
ATOM 928 N N . PHE A 1 111 ? 9.708 -8.048 -26.001 1.00 92.88 111 PHE A N 1
ATOM 929 C CA . PHE A 1 111 ? 9.651 -9.497 -25.983 1.00 92.88 111 PHE A CA 1
ATOM 930 C C . PHE A 1 111 ? 9.742 -10.045 -27.404 1.00 92.88 111 PHE A C 1
ATOM 932 O O . PHE A 1 111 ? 9.196 -9.476 -28.350 1.00 92.88 111 PHE A O 1
ATOM 939 N N . ASP A 1 112 ? 10.453 -11.155 -27.548 1.00 93.56 112 ASP A N 1
ATOM 940 C CA . ASP A 1 112 ? 10.225 -12.060 -28.657 1.00 93.56 112 ASP A CA 1
ATOM 941 C C . ASP A 1 112 ? 8.969 -12.908 -28.402 1.00 93.56 112 ASP A C 1
ATOM 943 O O . ASP A 1 112 ? 8.381 -12.910 -27.318 1.00 93.56 112 ASP A O 1
ATOM 947 N N . LYS A 1 113 ? 8.552 -13.654 -29.424 1.00 93.75 113 LYS A N 1
ATOM 948 C CA . LYS A 1 113 ? 7.325 -14.450 -29.371 1.00 93.75 113 LYS A CA 1
ATOM 949 C C . LYS A 1 113 ? 7.348 -15.513 -28.262 1.00 93.75 113 LYS A C 1
ATOM 951 O O . LYS A 1 113 ? 6.314 -15.777 -27.658 1.00 93.75 113 LYS A O 1
ATOM 956 N N . SER A 1 114 ? 8.506 -16.117 -27.983 1.00 94.94 114 SER A N 1
ATOM 957 C CA . SER A 1 114 ? 8.621 -17.134 -26.933 1.00 94.94 114 SER A CA 1
ATOM 958 C C . SER A 1 114 ? 8.502 -16.517 -25.540 1.00 94.94 114 SER A C 1
ATOM 960 O O . SER A 1 114 ? 7.951 -17.152 -24.639 1.00 94.94 114 SER A O 1
ATOM 962 N N . GLU A 1 115 ? 9.044 -15.315 -25.349 1.00 96.25 115 GLU A N 1
ATOM 963 C CA . GLU A 1 115 ? 8.933 -14.554 -24.102 1.00 96.25 115 GLU A CA 1
ATOM 964 C C . GLU A 1 115 ? 7.487 -14.116 -23.850 1.00 96.25 115 GLU A C 1
ATOM 966 O O . GLU A 1 115 ? 6.973 -14.293 -22.745 1.00 96.25 115 GLU A O 1
ATOM 971 N N . GLU A 1 116 ? 6.812 -13.610 -24.884 1.00 95.38 116 GLU A N 1
ATOM 972 C CA . GLU A 1 116 ? 5.405 -13.209 -24.820 1.00 95.38 116 GLU A CA 1
ATOM 973 C C . GLU A 1 116 ? 4.493 -14.391 -24.465 1.00 95.38 116 GLU A C 1
ATOM 975 O O . GLU A 1 116 ? 3.740 -14.315 -23.494 1.00 95.38 116 GLU A O 1
ATOM 980 N N . GLU A 1 117 ? 4.602 -15.509 -25.191 1.00 96.25 117 GLU A N 1
ATOM 981 C CA . GLU A 1 117 ? 3.787 -16.707 -24.950 1.00 96.25 117 GLU A CA 1
ATOM 982 C C . GLU A 1 117 ? 3.949 -17.240 -23.521 1.00 96.25 117 GLU A C 1
ATOM 984 O O . GLU A 1 117 ? 2.957 -17.594 -22.879 1.00 96.25 117 GLU A O 1
ATOM 989 N N . TYR A 1 118 ? 5.180 -17.258 -23.000 1.00 97.62 118 TYR A N 1
ATOM 990 C CA . TYR A 1 118 ? 5.445 -17.666 -21.622 1.00 97.62 118 TYR A CA 1
ATOM 991 C C . TYR A 1 118 ? 4.778 -16.719 -20.621 1.00 97.62 118 TYR A C 1
ATOM 993 O O . TYR A 1 118 ? 4.046 -17.164 -19.740 1.00 97.62 118 TYR A O 1
ATOM 1001 N N . MET A 1 119 ? 4.976 -15.408 -20.774 1.00 97.31 119 MET A N 1
ATOM 1002 C CA . MET A 1 119 ? 4.458 -14.435 -19.811 1.00 97.31 119 MET A CA 1
ATOM 1003 C C . MET A 1 119 ? 2.929 -14.342 -19.829 1.00 97.31 119 MET A C 1
ATOM 1005 O O . MET A 1 119 ? 2.330 -14.187 -18.766 1.00 97.31 119 MET A O 1
ATOM 1009 N N . VAL A 1 120 ? 2.278 -14.512 -20.985 1.00 96.06 120 VAL A N 1
ATOM 1010 C CA . VAL A 1 120 ? 0.809 -14.617 -21.075 1.00 96.06 120 VAL A CA 1
ATOM 1011 C C . VAL A 1 120 ? 0.286 -15.829 -20.298 1.00 96.06 120 VAL A C 1
ATOM 1013 O O . VAL A 1 120 ? -0.758 -15.741 -19.652 1.00 96.06 120 VAL A O 1
ATOM 1016 N N . GLN A 1 121 ? 1.004 -16.954 -20.334 1.00 96.38 121 GLN A N 1
ATOM 1017 C CA . GLN A 1 121 ? 0.625 -18.164 -19.599 1.00 96.38 121 GLN A CA 1
ATOM 1018 C C . GLN A 1 121 ? 0.907 -18.052 -18.096 1.00 96.38 121 GLN A C 1
ATOM 1020 O O . GLN A 1 121 ? 0.153 -18.601 -17.297 1.00 96.38 121 GLN A O 1
ATOM 1025 N N . SER A 1 122 ? 1.973 -17.350 -17.704 1.00 97.06 122 SER A N 1
ATOM 1026 C CA . SER A 1 122 ? 2.356 -17.188 -16.298 1.00 97.06 122 SER A CA 1
ATOM 1027 C C . SER A 1 122 ? 1.559 -16.103 -15.567 1.00 97.06 122 SER A C 1
ATOM 1029 O O . SER A 1 122 ? 1.305 -16.241 -14.372 1.00 97.06 122 SER A O 1
ATOM 1031 N N . LEU A 1 123 ? 1.165 -15.022 -16.250 1.00 96.50 123 LEU A N 1
ATOM 1032 C CA . LEU A 1 123 ? 0.454 -13.892 -15.646 1.00 96.50 123 LEU A CA 1
ATOM 1033 C C . LEU A 1 123 ? -1.068 -14.029 -15.800 1.00 96.50 123 LEU A C 1
ATOM 1035 O O . LEU A 1 123 ? -1.700 -13.369 -16.632 1.00 96.50 123 LEU A O 1
ATOM 1039 N N . THR A 1 124 ? -1.677 -14.873 -14.973 1.00 93.94 124 THR A N 1
ATOM 1040 C CA . THR A 1 124 ? -3.118 -15.168 -14.987 1.00 93.94 124 THR A CA 1
ATOM 1041 C C . THR A 1 124 ? -3.964 -14.255 -14.096 1.00 93.94 124 THR A C 1
ATOM 1043 O O . THR A 1 124 ? -5.136 -14.005 -14.407 1.00 93.94 124 THR A O 1
ATOM 1046 N N . ASP A 1 125 ? -3.392 -13.739 -13.010 1.00 92.75 125 ASP A N 1
ATOM 1047 C CA . ASP A 1 125 ? -4.105 -13.013 -11.959 1.00 92.75 125 ASP A CA 1
ATOM 1048 C C . ASP A 1 125 ? -4.377 -11.542 -12.296 1.00 92.75 125 ASP A C 1
ATOM 1050 O O . ASP A 1 125 ? -3.836 -10.950 -13.223 1.00 92.75 125 ASP A O 1
ATOM 1054 N N . GLY A 1 126 ? -5.279 -10.919 -11.536 1.00 91.69 126 GLY A N 1
ATOM 1055 C CA . GLY A 1 126 ? -5.640 -9.511 -11.732 1.00 91.69 126 GLY A CA 1
ATOM 1056 C C . GLY A 1 126 ? -4.597 -8.508 -11.226 1.00 91.69 126 GLY A C 1
ATOM 1057 O O . GLY A 1 126 ? -4.710 -7.323 -11.541 1.00 91.69 126 GLY A O 1
ATOM 1058 N N . PHE A 1 127 ? -3.633 -8.963 -10.426 1.00 94.38 127 PHE A N 1
ATOM 1059 C CA . PHE A 1 127 ? -2.657 -8.142 -9.717 1.00 94.38 127 PHE A CA 1
ATOM 1060 C C . PHE A 1 127 ? -1.336 -8.902 -9.595 1.00 94.38 127 PHE A C 1
ATOM 1062 O O . PHE A 1 127 ? -1.347 -10.082 -9.256 1.00 94.38 127 PHE A O 1
ATOM 1069 N N . TYR A 1 128 ? -0.221 -8.202 -9.787 1.00 95.56 128 TYR A N 1
ATOM 1070 C CA . TYR A 1 128 ? 1.120 -8.713 -9.512 1.00 95.56 128 TYR A CA 1
ATOM 1071 C C . TYR A 1 128 ? 1.996 -7.626 -8.900 1.00 95.56 128 TYR A C 1
ATOM 1073 O O . TYR A 1 128 ? 1.957 -6.480 -9.351 1.00 95.56 128 TYR A O 1
ATOM 1081 N N . PHE A 1 129 ? 2.858 -7.975 -7.945 1.00 94.75 129 PHE A N 1
ATOM 1082 C CA . PHE A 1 129 ? 3.989 -7.106 -7.625 1.00 94.75 129 PHE A CA 1
ATOM 1083 C C . PHE A 1 129 ? 4.976 -7.114 -8.790 1.00 94.75 129 PHE A C 1
ATOM 1085 O O . PHE A 1 129 ? 5.228 -8.154 -9.396 1.00 94.75 129 PHE A O 1
ATOM 1092 N N . ILE A 1 130 ? 5.566 -5.959 -9.106 1.00 91.50 130 ILE A N 1
ATOM 1093 C CA . ILE A 1 130 ? 6.502 -5.866 -10.237 1.00 91.50 130 ILE A CA 1
ATOM 1094 C C . ILE A 1 130 ? 7.741 -6.741 -10.026 1.00 91.50 130 ILE A C 1
ATOM 1096 O O . ILE A 1 130 ? 8.316 -7.248 -10.984 1.00 91.50 130 ILE A O 1
ATOM 1100 N N . GLU A 1 131 ? 8.141 -6.932 -8.770 1.00 91.19 131 GLU A N 1
ATOM 1101 C CA . GLU A 1 131 ? 9.222 -7.840 -8.397 1.00 91.19 131 GLU A CA 1
ATOM 1102 C C . GLU A 1 131 ? 8.876 -9.291 -8.736 1.00 91.19 131 GLU A C 1
ATOM 1104 O O . GLU A 1 131 ? 9.707 -9.978 -9.317 1.00 91.19 131 GLU A O 1
ATOM 1109 N N . ASP A 1 132 ? 7.637 -9.724 -8.500 1.00 96.31 132 ASP A N 1
ATOM 1110 C CA . ASP A 1 132 ? 7.202 -11.085 -8.829 1.00 96.31 132 ASP A CA 1
ATOM 1111 C C . ASP A 1 132 ? 7.168 -11.301 -10.341 1.00 96.31 132 ASP A C 1
ATOM 1113 O O . ASP A 1 132 ? 7.657 -12.317 -10.824 1.00 96.31 132 ASP A O 1
ATOM 1117 N N . VAL A 1 133 ? 6.679 -10.319 -11.109 1.00 96.06 133 VAL A N 1
ATOM 1118 C CA . VAL A 1 133 ? 6.717 -10.377 -12.582 1.00 96.06 133 VAL A CA 1
ATOM 1119 C C . VAL A 1 133 ? 8.154 -10.514 -13.082 1.00 96.06 133 VAL A C 1
ATOM 1121 O O . VAL A 1 133 ? 8.438 -11.332 -13.958 1.00 96.06 133 VAL A O 1
ATOM 1124 N N . LYS A 1 134 ? 9.075 -9.723 -12.517 1.00 93.38 134 LYS A N 1
ATOM 1125 C CA . LYS A 1 134 ? 10.499 -9.804 -12.850 1.00 93.38 134 LYS A CA 1
ATOM 1126 C C . LYS A 1 134 ? 11.068 -11.169 -12.478 1.00 93.38 134 LYS A C 1
ATOM 1128 O O . LYS A 1 134 ? 11.736 -11.756 -13.318 1.00 93.38 134 LYS A O 1
ATOM 1133 N N . ASN A 1 135 ? 10.762 -11.695 -11.295 1.00 95.62 135 ASN A N 1
ATOM 1134 C CA . ASN A 1 135 ? 11.233 -13.005 -10.849 1.00 95.62 135 ASN A CA 1
ATOM 1135 C C . ASN A 1 135 ? 10.751 -14.117 -11.792 1.00 95.62 135 ASN A C 1
ATOM 1137 O O . ASN A 1 135 ? 11.593 -14.805 -12.365 1.00 95.62 135 ASN A O 1
ATOM 1141 N N . ILE A 1 136 ? 9.442 -14.189 -12.067 1.00 96.94 136 ILE A N 1
ATOM 1142 C CA . ILE A 1 136 ? 8.819 -15.142 -13.009 1.00 96.94 136 ILE A CA 1
ATOM 1143 C C . ILE A 1 136 ? 9.527 -15.131 -14.370 1.00 96.94 136 ILE A C 1
ATOM 1145 O O . ILE A 1 136 ? 9.813 -16.183 -14.945 1.00 96.94 136 ILE A O 1
ATOM 1149 N N . TYR A 1 137 ? 9.820 -13.938 -14.891 1.00 96.19 137 TYR A N 1
ATOM 1150 C CA . TYR A 1 137 ? 10.516 -13.780 -16.164 1.00 96.19 137 TYR A CA 1
ATOM 1151 C C . TYR A 1 137 ? 11.985 -14.232 -16.075 1.00 96.19 137 TYR A C 1
ATOM 1153 O O . TYR A 1 137 ? 12.461 -15.003 -16.911 1.00 96.19 137 TYR A O 1
ATOM 1161 N N . THR A 1 138 ? 12.714 -13.789 -15.046 1.00 95.56 138 THR A N 1
ATOM 1162 C CA . THR A 1 138 ? 14.144 -14.099 -14.878 1.00 95.56 138 THR A CA 1
ATOM 1163 C C . THR A 1 138 ? 14.420 -15.568 -14.587 1.00 95.56 138 THR A C 1
ATOM 1165 O O . THR A 1 138 ? 15.458 -16.070 -15.013 1.00 95.56 138 THR A O 1
ATOM 1168 N N . GLU A 1 139 ? 13.498 -16.276 -13.931 1.00 96.19 139 GLU A N 1
ATOM 1169 C CA . GLU A 1 139 ? 13.592 -17.723 -13.710 1.00 96.19 139 GLU A CA 1
ATOM 1170 C C . GLU A 1 139 ? 13.663 -18.497 -15.033 1.00 96.19 139 GLU A C 1
ATOM 1172 O O . GLU A 1 139 ? 14.337 -19.524 -15.115 1.00 96.19 139 GLU A O 1
ATOM 1177 N N . LYS A 1 140 ? 13.015 -17.987 -16.089 1.00 96.19 140 LYS A N 1
ATOM 1178 C CA . LYS A 1 140 ? 12.991 -18.619 -17.411 1.00 96.19 140 LYS A CA 1
ATOM 1179 C C . LYS A 1 140 ? 14.068 -18.096 -18.362 1.00 96.19 140 LYS A C 1
ATOM 1181 O O . LYS A 1 140 ? 14.664 -18.891 -19.087 1.00 96.19 140 LYS A O 1
ATOM 1186 N N . PHE A 1 141 ? 14.297 -16.782 -18.381 1.00 95.06 141 PHE A N 1
ATOM 1187 C CA . PHE A 1 141 ? 15.094 -16.105 -19.416 1.00 95.06 141 PHE A CA 1
ATOM 1188 C C . PHE A 1 141 ? 16.381 -15.443 -18.898 1.00 95.06 141 PHE A C 1
ATOM 1190 O O . PHE A 1 141 ? 17.142 -14.883 -19.690 1.00 95.06 141 PHE A O 1
ATOM 1197 N N . GLY A 1 142 ? 16.654 -15.527 -17.593 1.00 91.81 142 GLY A N 1
ATOM 1198 C CA . GLY A 1 142 ? 17.846 -14.973 -16.952 1.00 91.81 142 GLY A CA 1
ATOM 1199 C C . GLY A 1 142 ? 17.725 -13.501 -16.538 1.00 91.81 142 GLY A C 1
A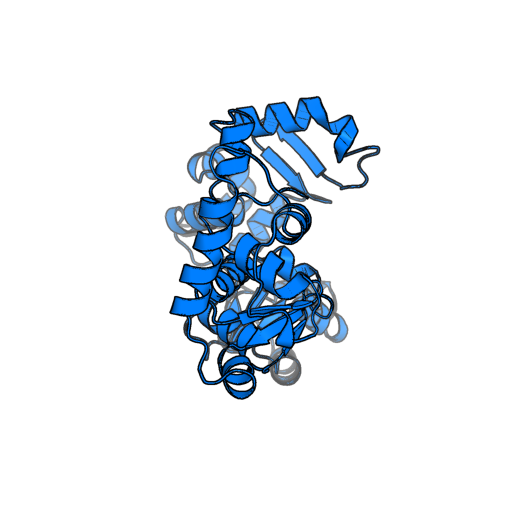TOM 1200 O O . GLY A 1 142 ? 16.869 -12.753 -17.001 1.00 91.81 142 GLY A O 1
ATOM 1201 N N . LEU A 1 143 ? 18.612 -13.067 -15.637 1.00 86.69 143 LEU A N 1
ATOM 1202 C CA . LEU A 1 143 ? 18.591 -11.713 -15.065 1.00 86.69 143 LEU A CA 1
ATOM 1203 C C . LEU A 1 143 ? 18.960 -10.616 -16.080 1.00 86.69 143 LEU A C 1
ATOM 1205 O O . LEU A 1 143 ? 18.421 -9.513 -16.021 1.00 86.69 143 LEU A O 1
ATOM 1209 N N . GLU A 1 144 ? 19.846 -10.913 -17.031 1.00 85.00 144 GLU A N 1
ATOM 1210 C CA . GLU A 1 144 ? 20.371 -9.938 -18.004 1.00 85.00 144 GLU A CA 1
ATOM 1211 C C . GLU A 1 144 ? 19.289 -9.348 -18.928 1.00 85.00 144 GLU A C 1
ATOM 1213 O O . GLU A 1 144 ? 19.410 -8.227 -19.435 1.00 85.00 144 GLU A O 1
ATOM 1218 N N . SER A 1 145 ? 18.203 -10.090 -19.138 1.00 85.31 145 SER A N 1
ATOM 1219 C CA . SER A 1 145 ? 17.087 -9.714 -20.005 1.00 85.31 145 SER A CA 1
ATOM 1220 C C . SER A 1 145 ? 15.939 -9.029 -19.252 1.00 85.31 145 SER A C 1
ATOM 1222 O O . SER A 1 145 ? 15.034 -8.504 -19.896 1.00 85.31 145 SER A O 1
ATOM 1224 N N . VAL A 1 146 ? 15.994 -8.916 -17.915 1.00 86.00 146 VAL A N 1
ATOM 1225 C CA . VAL A 1 146 ? 14.888 -8.402 -17.072 1.00 86.00 146 VAL A CA 1
ATOM 1226 C C . VAL A 1 146 ? 14.407 -6.998 -17.454 1.00 86.00 146 VAL A C 1
ATOM 1228 O O . VAL A 1 146 ? 13.255 -6.642 -17.223 1.00 86.00 146 VAL A O 1
ATOM 1231 N N . LYS A 1 147 ? 15.268 -6.192 -18.088 1.00 82.94 147 LYS A N 1
ATOM 1232 C CA . LYS A 1 147 ? 14.932 -4.861 -18.627 1.00 82.94 147 LYS A CA 1
ATOM 1233 C C . LYS A 1 147 ? 13.832 -4.882 -19.702 1.00 82.94 147 LYS A C 1
ATOM 1235 O O . LYS A 1 147 ? 13.248 -3.839 -19.985 1.00 82.94 147 LYS A O 1
ATOM 1240 N N . LYS A 1 148 ? 13.556 -6.045 -20.303 1.00 88.50 148 LYS A N 1
ATOM 1241 C CA . LYS A 1 148 ? 12.420 -6.263 -21.209 1.00 88.50 148 LYS A CA 1
ATOM 1242 C C . LYS A 1 148 ? 11.073 -6.238 -20.482 1.00 88.50 148 LYS A C 1
ATOM 1244 O O . LYS A 1 148 ? 10.072 -5.895 -21.094 1.00 88.50 148 LYS A O 1
ATOM 1249 N N . VAL A 1 149 ? 11.042 -6.496 -19.171 1.00 89.88 149 VAL A N 1
ATOM 1250 C CA . VAL A 1 149 ? 9.855 -6.252 -18.340 1.00 89.88 149 VAL A CA 1
ATOM 1251 C C . VAL A 1 149 ? 9.725 -4.744 -18.106 1.00 89.88 149 VAL A C 1
ATOM 1253 O O . VAL A 1 149 ? 10.243 -4.190 -17.133 1.00 89.88 149 VAL A O 1
ATOM 1256 N N . ASN A 1 150 ? 9.060 -4.069 -19.039 1.00 86.69 150 ASN A N 1
ATOM 1257 C CA . ASN A 1 150 ? 8.850 -2.623 -19.045 1.00 86.69 150 ASN A CA 1
ATOM 1258 C C . ASN A 1 150 ? 7.381 -2.266 -19.299 1.00 86.69 150 ASN A C 1
ATOM 1260 O O . ASN A 1 150 ? 6.549 -3.139 -19.541 1.00 86.69 150 ASN A O 1
ATOM 1264 N N . VAL A 1 151 ? 7.057 -0.972 -19.231 1.00 85.50 151 VAL A N 1
ATOM 1265 C CA . VAL A 1 151 ? 5.673 -0.494 -19.346 1.00 85.50 151 VAL A CA 1
ATOM 1266 C C . VAL A 1 151 ? 4.992 -0.927 -20.632 1.00 85.50 151 VAL A C 1
ATOM 1268 O O . VAL A 1 151 ? 3.848 -1.360 -20.571 1.00 85.50 151 VAL A O 1
ATOM 1271 N N . ARG A 1 152 ? 5.690 -0.864 -21.770 1.00 87.62 152 ARG A N 1
ATOM 1272 C CA . ARG A 1 152 ? 5.125 -1.223 -23.069 1.00 87.62 152 ARG A CA 1
ATOM 1273 C C . ARG A 1 152 ? 4.751 -2.698 -23.109 1.00 87.62 152 ARG A C 1
ATOM 1275 O O . ARG A 1 152 ? 3.637 -3.028 -23.489 1.00 87.62 152 ARG A O 1
ATOM 1282 N N . ILE A 1 153 ? 5.648 -3.564 -22.652 1.00 91.75 153 ILE A N 1
ATOM 1283 C CA . ILE A 1 153 ? 5.382 -5.001 -22.591 1.00 91.75 153 ILE A CA 1
ATOM 1284 C C . ILE A 1 153 ? 4.239 -5.320 -21.634 1.00 91.75 153 ILE A C 1
ATOM 1286 O O . ILE A 1 153 ? 3.337 -6.072 -21.984 1.00 91.75 153 ILE A O 1
ATOM 1290 N N . MET A 1 154 ? 4.216 -4.716 -20.446 1.00 93.56 154 MET A N 1
ATOM 1291 C CA . MET A 1 154 ? 3.096 -4.920 -19.524 1.00 93.56 154 MET A CA 1
ATOM 1292 C C . MET A 1 154 ? 1.772 -4.440 -20.129 1.00 93.56 154 MET A C 1
ATOM 1294 O O . MET A 1 154 ? 0.748 -5.096 -19.943 1.00 93.56 154 MET A O 1
ATOM 1298 N N . ASP A 1 155 ? 1.799 -3.338 -20.880 1.00 91.38 155 ASP A N 1
ATOM 1299 C CA . ASP A 1 155 ? 0.645 -2.797 -21.593 1.00 91.38 155 ASP A CA 1
ATOM 1300 C C . ASP A 1 155 ? 0.124 -3.770 -22.666 1.00 91.38 155 ASP A C 1
ATOM 1302 O O . ASP A 1 155 ? -1.082 -4.047 -22.698 1.00 91.38 155 ASP A O 1
ATOM 1306 N N . GLU A 1 156 ? 1.025 -4.336 -23.474 1.00 92.62 156 GLU A N 1
ATOM 1307 C CA . GLU A 1 156 ? 0.745 -5.352 -24.501 1.00 92.62 156 GLU A CA 1
ATOM 1308 C C . GLU A 1 156 ? 0.194 -6.651 -23.879 1.00 92.62 156 GLU A C 1
ATOM 1310 O O . GLU A 1 156 ? -0.792 -7.199 -24.369 1.00 92.62 156 GLU A O 1
ATOM 1315 N N . LEU A 1 157 ? 0.714 -7.068 -22.717 1.00 95.25 157 LEU A N 1
ATOM 1316 C CA . LEU A 1 157 ? 0.204 -8.206 -21.933 1.00 95.25 157 LEU A CA 1
ATOM 1317 C C . LEU A 1 157 ? -1.152 -7.937 -21.250 1.00 95.25 157 LEU A C 1
ATOM 1319 O O . LEU A 1 157 ? -1.691 -8.805 -20.560 1.00 95.25 157 LEU A O 1
ATOM 1323 N N . GLY A 1 158 ? -1.720 -6.738 -21.403 1.00 95.38 158 GLY A N 1
ATOM 1324 C CA . GLY A 1 158 ? -3.030 -6.395 -20.854 1.00 95.38 158 GLY A CA 1
ATOM 1325 C C . GLY A 1 158 ? -3.001 -5.906 -19.404 1.00 95.38 158 GLY A C 1
ATOM 1326 O O . GLY A 1 158 ? -4.027 -5.971 -18.721 1.00 95.38 158 GLY A O 1
ATOM 1327 N N . TYR A 1 159 ? -1.869 -5.383 -18.933 1.00 95.50 159 TYR A N 1
ATOM 1328 C CA . TYR A 1 159 ? -1.698 -4.815 -17.597 1.00 95.50 159 TYR A CA 1
ATOM 1329 C C . TYR A 1 159 ? -1.364 -3.324 -17.649 1.00 95.50 159 TYR A C 1
ATOM 1331 O O . TYR A 1 159 ? -0.674 -2.826 -18.529 1.00 95.50 159 TYR A O 1
ATOM 1339 N N . LYS A 1 160 ? -1.834 -2.592 -16.648 1.00 91.62 160 LYS A N 1
ATOM 1340 C CA . LYS A 1 160 ? -1.394 -1.241 -16.333 1.00 91.62 160 LYS A CA 1
ATOM 1341 C C . LYS A 1 160 ? -0.289 -1.323 -15.289 1.00 91.62 160 LYS A C 1
ATOM 1343 O O . LYS A 1 160 ? -0.522 -1.812 -14.181 1.00 91.62 160 LYS A O 1
ATOM 1348 N N . LEU A 1 161 ? 0.902 -0.851 -15.644 1.00 88.44 161 LEU A N 1
ATOM 1349 C CA . LEU A 1 161 ? 2.062 -0.856 -14.760 1.00 88.44 161 LEU A CA 1
ATOM 1350 C C . LEU A 1 161 ? 2.061 0.374 -13.838 1.00 88.44 161 LEU A C 1
ATOM 1352 O O . LEU A 1 161 ? 1.874 1.506 -14.279 1.00 88.44 161 LEU A O 1
ATOM 1356 N N . TYR A 1 162 ? 2.298 0.131 -12.555 1.00 85.44 162 TYR A N 1
ATOM 1357 C CA . TYR A 1 162 ? 2.564 1.118 -11.515 1.00 85.44 162 TYR A CA 1
ATOM 1358 C C . TYR A 1 162 ? 3.978 0.897 -10.962 1.00 85.44 162 TYR A C 1
ATOM 1360 O O . TYR A 1 162 ? 4.645 -0.084 -11.284 1.00 85.44 162 TYR A O 1
ATOM 1368 N N . SER A 1 163 ? 4.446 1.797 -10.095 1.00 78.00 163 SER A N 1
ATOM 1369 C CA . SER A 1 163 ? 5.829 1.759 -9.596 1.00 78.00 163 SER A CA 1
ATOM 1370 C C . SER A 1 163 ? 6.199 0.475 -8.847 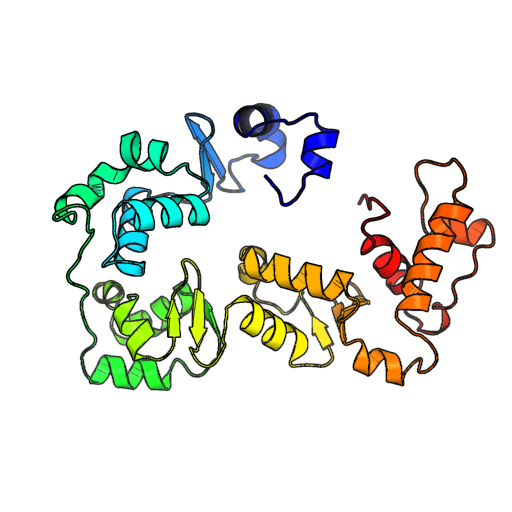1.00 78.00 163 SER A C 1
ATOM 1372 O O . SER A 1 163 ? 7.340 0.030 -8.944 1.00 78.00 163 SER A O 1
ATOM 1374 N N . GLN A 1 164 ? 5.248 -0.117 -8.116 1.00 84.75 164 GLN A N 1
ATOM 1375 C CA . GLN A 1 164 ? 5.463 -1.307 -7.280 1.00 84.75 164 GLN A CA 1
ATOM 1376 C C . GLN A 1 164 ? 4.684 -2.544 -7.757 1.00 84.75 164 GLN A C 1
ATOM 1378 O O . GLN A 1 164 ? 4.955 -3.656 -7.309 1.00 84.75 164 GLN A O 1
ATOM 1383 N N . TYR A 1 165 ? 3.705 -2.374 -8.645 1.00 91.69 165 TYR A N 1
ATOM 1384 C CA . TYR A 1 165 ? 2.762 -3.432 -9.005 1.00 91.69 165 TYR A CA 1
ATOM 1385 C C . TYR A 1 165 ? 2.172 -3.223 -10.401 1.00 91.69 165 TYR A C 1
ATOM 1387 O O . TYR A 1 165 ? 2.280 -2.146 -10.980 1.00 91.69 165 TYR A O 1
ATOM 1395 N N . ALA A 1 166 ? 1.518 -4.245 -10.935 1.00 93.44 166 ALA A N 1
ATOM 1396 C CA . ALA A 1 166 ? 0.785 -4.221 -12.189 1.00 93.44 166 ALA A CA 1
ATOM 1397 C C . ALA A 1 166 ? -0.647 -4.717 -11.958 1.00 93.44 166 ALA A C 1
ATOM 1399 O O . ALA A 1 166 ? -0.867 -5.655 -11.193 1.00 93.44 166 ALA A O 1
ATOM 1400 N N . ILE A 1 167 ? -1.620 -4.085 -12.616 1.00 94.69 167 ILE A N 1
ATOM 1401 C CA . ILE A 1 167 ? -3.044 -4.436 -12.508 1.00 94.69 167 ILE A CA 1
ATOM 1402 C C . ILE A 1 167 ? -3.608 -4.697 -13.891 1.00 94.69 167 ILE A C 1
ATOM 1404 O O . ILE A 1 167 ? -3.353 -3.937 -14.819 1.00 94.69 167 ILE A O 1
ATOM 1408 N N . LYS A 1 168 ? -4.403 -5.752 -14.033 1.00 94.38 168 LYS A N 1
ATOM 1409 C CA . LYS A 1 168 ? -5.029 -6.112 -15.306 1.00 94.38 168 LYS A CA 1
ATOM 1410 C C . LYS A 1 168 ? -5.960 -4.992 -15.794 1.00 94.38 168 LYS A C 1
ATOM 1412 O O . LYS A 1 168 ? -6.730 -4.424 -15.021 1.00 94.38 168 LYS A O 1
ATOM 1417 N N . LYS A 1 169 ? -5.906 -4.662 -17.087 1.00 93.75 169 LYS A N 1
ATOM 1418 C CA . LYS A 1 169 ? -6.625 -3.520 -17.692 1.00 93.75 169 LYS A CA 1
ATOM 1419 C C . LYS A 1 169 ? -8.151 -3.634 -17.657 1.00 93.75 169 LYS A C 1
ATOM 1421 O O . LYS A 1 169 ? -8.838 -2.658 -17.937 1.00 93.75 169 LYS A O 1
ATOM 1426 N N . ASN A 1 170 ? -8.693 -4.804 -17.322 1.00 91.44 170 ASN A N 1
ATOM 1427 C CA . ASN A 1 170 ? -10.130 -4.979 -17.119 1.00 91.44 170 ASN A CA 1
ATOM 1428 C C . ASN A 1 170 ? -10.648 -4.262 -15.857 1.00 91.44 170 ASN A C 1
ATOM 1430 O O . ASN A 1 170 ? -11.856 -4.075 -15.733 1.00 91.44 170 ASN A O 1
ATOM 1434 N N . TYR A 1 171 ? -9.765 -3.836 -14.949 1.00 89.88 171 TYR A N 1
ATOM 1435 C CA . TYR A 1 171 ? -10.125 -2.956 -13.842 1.00 89.88 171 TYR A CA 1
ATOM 1436 C C . TYR A 1 171 ? -10.027 -1.479 -14.266 1.00 89.88 171 TYR A C 1
ATOM 1438 O O . TYR A 1 171 ? -8.972 -1.053 -14.741 1.00 89.88 171 TYR A O 1
ATOM 1446 N N . PRO A 1 172 ? -11.072 -0.656 -14.044 1.00 86.94 172 PRO A N 1
ATOM 1447 C CA . PRO A 1 172 ? -11.058 0.769 -14.394 1.00 86.94 172 PRO A CA 1
ATOM 1448 C C . PRO A 1 172 ? -9.959 1.583 -13.694 1.00 86.94 172 PRO A C 1
ATOM 1450 O O . PRO A 1 172 ? -9.488 2.596 -14.214 1.00 86.94 172 PRO A O 1
ATOM 1453 N N . SER A 1 173 ? -9.557 1.168 -12.492 1.00 87.81 173 SER A N 1
ATOM 1454 C CA . SER A 1 173 ? -8.536 1.835 -11.684 1.00 87.81 173 SER A CA 1
ATOM 1455 C C . SER A 1 173 ? -7.878 0.863 -10.702 1.00 87.81 173 SER A C 1
ATOM 1457 O O . SER A 1 173 ? -8.402 -0.223 -10.442 1.00 87.81 173 SER A O 1
ATOM 1459 N N . ALA A 1 174 ? -6.742 1.273 -10.125 1.00 88.31 174 ALA A N 1
ATOM 1460 C CA . ALA A 1 174 ? -6.108 0.532 -9.036 1.00 88.31 174 ALA A CA 1
ATOM 1461 C C . ALA A 1 174 ? -7.033 0.415 -7.821 1.00 88.31 174 ALA A C 1
ATOM 1463 O O . ALA A 1 174 ? -7.163 -0.654 -7.236 1.00 88.31 174 ALA A O 1
ATOM 1464 N N . ASP A 1 175 ? -7.736 1.498 -7.503 1.00 91.38 175 ASP A N 1
ATOM 1465 C CA . ASP A 1 175 ? -8.659 1.550 -6.378 1.00 91.38 175 ASP A CA 1
ATOM 1466 C C . ASP A 1 175 ? -9.797 0.532 -6.546 1.00 91.38 175 ASP A C 1
ATOM 1468 O O . ASP A 1 175 ? -10.116 -0.206 -5.616 1.00 91.38 175 ASP A O 1
ATOM 1472 N N . ASN A 1 176 ? -10.346 0.414 -7.763 1.00 93.19 176 ASN A N 1
ATOM 1473 C CA . ASN A 1 176 ? -11.376 -0.575 -8.073 1.00 93.19 176 ASN A CA 1
ATOM 1474 C C . ASN A 1 176 ? -10.850 -2.016 -7.966 1.00 93.19 176 ASN A C 1
ATOM 1476 O O . ASN A 1 176 ? -11.544 -2.880 -7.435 1.00 93.19 176 ASN A O 1
ATOM 1480 N N . ASN A 1 177 ? -9.621 -2.272 -8.423 1.00 94.69 177 ASN A N 1
ATOM 1481 C CA . ASN A 1 177 ? -8.983 -3.578 -8.271 1.00 94.69 177 ASN A CA 1
ATOM 1482 C C . ASN A 1 177 ? -8.781 -3.948 -6.795 1.00 94.69 177 ASN A C 1
ATOM 1484 O O . ASN A 1 177 ? -9.168 -5.045 -6.402 1.00 94.69 177 ASN A O 1
ATOM 1488 N N . PHE A 1 178 ? -8.251 -3.039 -5.968 1.00 94.88 178 PHE A N 1
ATOM 1489 C CA . PHE A 1 178 ? -8.070 -3.294 -4.536 1.00 94.88 178 PHE A CA 1
ATOM 1490 C C . PHE A 1 178 ? -9.403 -3.478 -3.815 1.00 94.88 178 PHE A C 1
ATOM 1492 O O . PHE A 1 178 ? -9.530 -4.379 -2.988 1.00 94.88 178 PHE A O 1
ATOM 1499 N N . GLN A 1 179 ? -10.423 -2.692 -4.165 1.00 95.31 179 GLN A N 1
ATOM 1500 C CA . GLN A 1 179 ? -11.764 -2.874 -3.626 1.00 95.31 179 GLN A CA 1
ATOM 1501 C C . GLN A 1 179 ? -12.325 -4.251 -3.997 1.00 95.31 179 GLN A C 1
ATOM 1503 O O . GLN A 1 179 ? -12.838 -4.954 -3.129 1.00 95.31 179 GLN A O 1
ATOM 1508 N N . HIS A 1 180 ? -12.201 -4.662 -5.263 1.00 94.31 180 HIS A N 1
ATOM 1509 C CA . HIS A 1 180 ? -12.622 -5.991 -5.700 1.00 94.31 180 HIS A CA 1
ATOM 1510 C C . HIS A 1 180 ? -11.838 -7.090 -4.981 1.00 94.31 180 HIS A C 1
ATOM 1512 O O . HIS A 1 180 ? -12.436 -8.057 -4.533 1.00 94.31 180 HIS A O 1
ATOM 1518 N N . PHE A 1 181 ? -10.524 -6.933 -4.822 1.00 93.50 181 PHE A N 1
ATOM 1519 C CA . PHE A 1 181 ? -9.659 -7.879 -4.124 1.00 93.50 181 PHE A CA 1
ATOM 1520 C C . PHE A 1 181 ? -10.068 -8.070 -2.655 1.00 93.50 181 PHE A C 1
ATOM 1522 O O . PHE A 1 181 ? -10.260 -9.206 -2.225 1.00 93.50 181 PHE A O 1
ATOM 1529 N N . ILE A 1 182 ? -10.274 -6.975 -1.914 1.00 95.06 182 ILE A N 1
ATOM 1530 C CA . ILE A 1 182 ? -10.686 -7.008 -0.501 1.00 95.06 182 ILE A CA 1
ATOM 1531 C C . ILE A 1 182 ? -12.095 -7.594 -0.359 1.00 95.06 182 ILE A C 1
ATOM 1533 O O . ILE A 1 182 ? -12.351 -8.395 0.536 1.00 95.06 182 ILE A O 1
ATOM 1537 N N . LEU A 1 183 ? -13.017 -7.212 -1.249 1.00 96.06 183 LEU A N 1
ATOM 1538 C CA . LEU A 1 183 ? -14.418 -7.625 -1.179 1.00 96.06 183 LEU A CA 1
ATOM 1539 C C . LEU A 1 183 ? -14.707 -8.941 -1.910 1.00 96.06 183 LEU A C 1
ATOM 1541 O O . LEU A 1 183 ? -15.848 -9.392 -1.877 1.00 96.06 183 LEU A O 1
ATOM 1545 N N . LYS A 1 184 ? -13.737 -9.578 -2.574 1.00 93.31 184 LYS A N 1
ATOM 1546 C CA . LYS A 1 184 ? -13.971 -10.796 -3.373 1.00 93.31 184 LYS A CA 1
ATOM 1547 C C . LYS A 1 184 ? -14.608 -11.910 -2.542 1.00 93.31 184 LYS A C 1
ATOM 1549 O O . LYS A 1 184 ? -15.514 -12.590 -3.016 1.00 93.31 184 LYS A O 1
ATOM 1554 N N . ASN A 1 185 ? -14.148 -12.063 -1.303 1.00 94.44 185 ASN A N 1
ATOM 1555 C CA . ASN A 1 185 ? -14.624 -13.064 -0.356 1.00 94.44 185 ASN A CA 1
ATOM 1556 C C . ASN A 1 185 ? -15.387 -12.394 0.793 1.00 94.44 185 ASN A C 1
ATOM 1558 O O . ASN A 1 185 ? -15.171 -11.222 1.093 1.00 94.44 185 ASN A O 1
ATOM 1562 N N . HIS A 1 186 ? -16.265 -13.141 1.470 1.00 95.56 186 HIS A N 1
ATOM 1563 C CA . HIS A 1 186 ? -16.968 -12.624 2.651 1.00 95.56 186 HIS A CA 1
ATOM 1564 C C . HIS A 1 186 ? -16.045 -12.346 3.840 1.00 95.56 186 HIS A C 1
ATOM 1566 O O . HIS A 1 186 ? -16.367 -11.492 4.660 1.00 95.56 186 HIS A O 1
ATOM 1572 N N . PHE A 1 187 ? -14.922 -13.059 3.921 1.00 95.94 187 PHE A N 1
ATOM 1573 C CA . PHE A 1 187 ? -13.907 -12.887 4.949 1.00 95.94 187 PHE A CA 1
ATOM 1574 C C . PHE A 1 187 ? -12.606 -12.413 4.315 1.00 95.94 187 PHE A C 1
ATOM 1576 O O . PHE A 1 187 ? -12.218 -12.890 3.245 1.00 95.94 187 PHE A O 1
ATOM 1583 N N . PHE A 1 188 ? -11.931 -11.499 5.000 1.00 95.94 188 PHE A N 1
ATOM 1584 C CA . PHE A 1 188 ? -10.650 -10.947 4.599 1.00 95.94 188 PHE A CA 1
ATOM 1585 C C . PHE A 1 188 ? -9.721 -10.894 5.814 1.00 95.94 188 PHE A C 1
ATOM 1587 O O . PHE A 1 188 ? -10.038 -10.253 6.814 1.00 95.94 188 PHE A O 1
ATOM 1594 N N . ASP A 1 189 ? -8.585 -11.583 5.737 1.00 94.88 189 ASP A N 1
ATOM 1595 C CA . ASP A 1 189 ? -7.614 -11.682 6.828 1.00 94.88 189 ASP A CA 1
ATOM 1596 C C . ASP A 1 189 ? -6.297 -11.031 6.398 1.00 94.88 189 ASP A C 1
ATOM 1598 O O . ASP A 1 189 ? -5.569 -11.555 5.552 1.00 94.88 189 ASP A O 1
ATOM 1602 N N . LEU A 1 190 ? -5.980 -9.878 6.991 1.00 92.06 190 LEU A N 1
ATOM 1603 C CA . LEU A 1 190 ? -4.729 -9.174 6.716 1.00 92.06 190 LEU A CA 1
ATOM 1604 C C . LEU A 1 190 ? -3.499 -9.959 7.200 1.00 92.06 190 LEU A C 1
ATOM 1606 O O . LEU A 1 190 ? -2.398 -9.669 6.741 1.00 92.06 190 LEU A O 1
ATOM 1610 N N . ASN A 1 191 ? -3.646 -10.938 8.100 1.00 91.56 191 ASN A N 1
ATOM 1611 C CA . ASN A 1 191 ? -2.533 -11.796 8.520 1.00 91.56 191 ASN A CA 1
ATOM 1612 C C . ASN A 1 191 ? -2.136 -12.817 7.446 1.00 91.56 191 ASN A C 1
ATOM 1614 O O . ASN A 1 191 ? -1.025 -13.337 7.489 1.00 91.56 191 ASN A O 1
ATOM 1618 N N . GLN A 1 192 ? -3.032 -13.107 6.500 1.00 92.31 192 GLN A N 1
ATOM 1619 C CA . GLN A 1 192 ? -2.782 -14.021 5.380 1.00 92.31 192 GLN A CA 1
ATOM 1620 C C . GLN A 1 192 ? -2.333 -13.285 4.112 1.00 92.31 192 GLN A C 1
ATOM 1622 O O . GLN A 1 192 ? -1.996 -13.916 3.111 1.00 92.31 192 GLN A O 1
ATOM 1627 N N . LEU A 1 193 ? -2.351 -11.952 4.139 1.00 91.56 193 LEU A N 1
ATOM 1628 C CA . LEU A 1 193 ? -1.957 -11.125 3.013 1.00 91.56 193 LEU A CA 1
ATOM 1629 C C . LEU A 1 193 ? -0.431 -11.041 2.918 1.00 91.56 193 LEU A C 1
ATOM 1631 O O . LEU A 1 193 ? 0.259 -10.942 3.934 1.00 91.56 193 LEU A O 1
ATOM 1635 N N . ASP A 1 194 ? 0.093 -11.012 1.692 1.00 91.62 194 ASP A N 1
ATOM 1636 C CA . ASP A 1 194 ? 1.496 -10.674 1.463 1.00 91.62 194 ASP A CA 1
ATOM 1637 C C . ASP A 1 194 ? 1.809 -9.319 2.122 1.00 91.62 194 ASP A C 1
ATOM 1639 O O . ASP A 1 194 ? 1.135 -8.311 1.883 1.00 91.62 194 ASP A O 1
ATOM 1643 N N . SER A 1 195 ? 2.830 -9.293 2.979 1.00 87.12 195 SER A N 1
ATOM 1644 C CA . SER A 1 195 ? 3.165 -8.116 3.778 1.00 87.12 195 SER A CA 1
ATOM 1645 C C . SER A 1 195 ? 3.491 -6.898 2.914 1.00 87.12 195 SER A C 1
ATOM 1647 O O . SER A 1 195 ? 3.308 -5.775 3.374 1.00 87.12 195 SER A O 1
ATOM 1649 N N . ARG A 1 196 ? 3.883 -7.084 1.646 1.00 89.44 196 ARG A N 1
ATOM 1650 C CA . ARG A 1 196 ? 4.170 -5.991 0.710 1.00 89.44 196 ARG A CA 1
ATOM 1651 C C . ARG A 1 196 ? 2.960 -5.099 0.428 1.00 89.44 196 ARG A C 1
ATOM 1653 O O . ARG A 1 196 ? 3.143 -3.914 0.153 1.00 89.44 196 ARG A O 1
ATOM 1660 N N . PHE A 1 197 ? 1.730 -5.604 0.567 1.00 88.94 197 PHE A N 1
ATOM 1661 C CA . PHE A 1 197 ? 0.519 -4.790 0.389 1.00 88.94 197 PHE A CA 1
ATOM 1662 C C . PHE A 1 197 ? 0.436 -3.622 1.376 1.00 88.94 197 PHE A C 1
ATOM 1664 O O . PHE A 1 197 ? -0.068 -2.559 1.015 1.00 88.94 197 PHE A O 1
ATOM 1671 N N . ILE A 1 198 ? 0.969 -3.774 2.596 1.00 81.00 198 ILE A N 1
ATOM 1672 C CA . ILE A 1 198 ? 0.925 -2.708 3.612 1.00 81.00 198 ILE A CA 1
ATOM 1673 C C . ILE A 1 198 ? 1.757 -1.485 3.202 1.00 81.00 198 ILE A C 1
ATOM 1675 O O . ILE A 1 198 ? 1.545 -0.395 3.727 1.00 81.00 198 ILE A O 1
ATOM 1679 N N . TYR A 1 199 ? 2.694 -1.660 2.265 1.00 80.50 199 TYR A N 1
ATOM 1680 C CA . TYR A 1 199 ? 3.543 -0.595 1.735 1.00 80.50 199 TYR A CA 1
ATOM 1681 C C . TYR A 1 199 ? 2.974 0.047 0.467 1.00 80.50 199 TYR A C 1
ATOM 1683 O O . TYR A 1 199 ? 3.601 0.951 -0.088 1.00 80.50 199 TYR A O 1
ATOM 1691 N N . ILE A 1 200 ? 1.792 -0.381 0.009 1.00 87.25 200 ILE A N 1
ATOM 1692 C CA . ILE A 1 200 ? 1.081 0.248 -1.103 1.00 87.25 200 ILE A CA 1
ATOM 1693 C C . ILE A 1 200 ? 0.124 1.309 -0.536 1.00 87.25 200 ILE A C 1
ATOM 1695 O O . ILE A 1 200 ? -0.924 0.950 0.008 1.00 87.25 200 ILE A O 1
ATOM 1699 N N . PRO A 1 201 ? 0.395 2.620 -0.714 1.00 84.31 201 PRO A N 1
ATOM 1700 C CA . PRO A 1 201 ? -0.460 3.667 -0.152 1.00 84.31 201 PRO A CA 1
ATOM 1701 C C . PRO A 1 201 ? -1.906 3.582 -0.653 1.00 84.31 201 PRO A C 1
ATOM 1703 O O . PRO A 1 201 ? -2.833 3.636 0.146 1.00 84.31 201 PRO A O 1
ATOM 1706 N N . ASN A 1 202 ? -2.106 3.349 -1.957 1.00 87.44 202 ASN A N 1
ATOM 1707 C CA . ASN A 1 202 ? -3.446 3.193 -2.537 1.00 87.44 202 ASN A CA 1
ATOM 1708 C C . ASN A 1 202 ? -4.236 2.032 -1.916 1.00 87.44 202 ASN A C 1
ATOM 1710 O O . ASN A 1 202 ? -5.437 2.171 -1.707 1.00 87.44 202 ASN A O 1
ATOM 1714 N N . PHE A 1 203 ? -3.585 0.905 -1.606 1.00 92.38 203 PHE A N 1
ATOM 1715 C CA . PHE A 1 203 ? -4.251 -0.215 -0.941 1.00 92.38 203 PHE A CA 1
ATOM 1716 C C . PHE A 1 203 ? -4.737 0.209 0.446 1.00 92.38 203 PHE A C 1
ATOM 1718 O O . PHE A 1 203 ? -5.901 -0.005 0.774 1.00 92.38 203 PHE A O 1
ATOM 1725 N N . TYR A 1 204 ? -3.874 0.869 1.227 1.00 88.44 204 TYR A N 1
ATOM 1726 C CA . TYR A 1 204 ? -4.232 1.370 2.553 1.00 88.44 204 TYR A CA 1
ATOM 1727 C C . TYR A 1 204 ? -5.395 2.368 2.496 1.00 88.44 204 TYR A C 1
ATOM 1729 O O . TYR A 1 204 ? -6.332 2.249 3.278 1.00 88.44 204 TYR A O 1
ATOM 1737 N N . THR A 1 205 ? -5.382 3.305 1.543 1.00 89.69 205 THR A N 1
ATOM 1738 C CA . THR A 1 205 ? -6.476 4.269 1.354 1.00 89.69 205 THR A CA 1
ATOM 1739 C C . THR A 1 205 ? -7.804 3.577 1.055 1.00 89.69 205 THR A C 1
ATOM 1741 O O . THR A 1 205 ? -8.812 3.898 1.680 1.00 89.69 205 THR A O 1
ATOM 1744 N N . VAL A 1 206 ? -7.822 2.608 0.134 1.00 94.31 206 VAL A N 1
ATOM 1745 C CA . VAL A 1 206 ? -9.039 1.841 -0.183 1.00 94.31 206 VAL A CA 1
ATOM 1746 C C . VAL A 1 206 ? -9.504 1.040 1.030 1.00 94.31 206 VAL A C 1
ATOM 1748 O O . 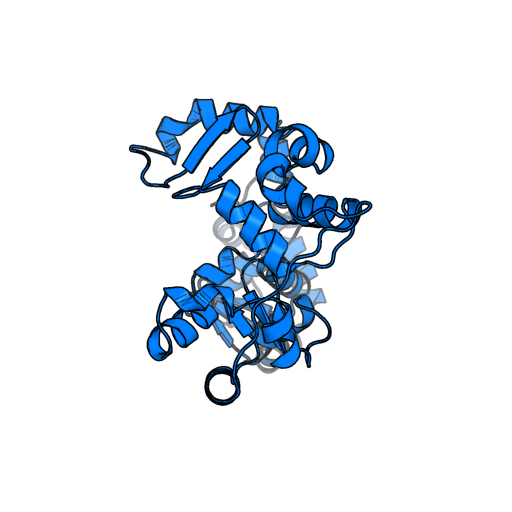VAL A 1 206 ? -10.692 1.014 1.341 1.00 94.31 206 VAL A O 1
ATOM 1751 N N . PHE A 1 207 ? -8.573 0.404 1.733 1.00 93.75 207 PHE A N 1
ATOM 1752 C CA . PHE A 1 207 ? -8.869 -0.390 2.914 1.00 93.75 207 PHE A CA 1
ATOM 1753 C C . PHE A 1 207 ? -9.478 0.453 4.047 1.00 93.75 207 PHE A C 1
ATOM 1755 O O . PHE A 1 207 ? -10.510 0.076 4.602 1.00 93.75 207 PHE A O 1
ATOM 1762 N N . ASP A 1 208 ? -8.892 1.614 4.351 1.00 90.44 208 ASP A N 1
ATOM 1763 C CA . ASP A 1 208 ? -9.423 2.565 5.335 1.00 90.44 208 ASP A CA 1
ATOM 1764 C C . ASP A 1 208 ? -10.814 3.071 4.930 1.00 90.44 208 ASP A C 1
ATOM 1766 O O . ASP A 1 208 ? -11.747 3.044 5.733 1.00 90.44 208 ASP A O 1
ATOM 1770 N N . HIS A 1 209 ? -10.999 3.416 3.652 1.00 92.69 209 HIS A N 1
ATOM 1771 C CA . HIS A 1 209 ? -12.296 3.833 3.125 1.00 92.69 209 HIS A CA 1
ATOM 1772 C C . HIS A 1 209 ? -13.373 2.765 3.361 1.00 92.69 209 HIS A C 1
ATOM 1774 O O . HIS A 1 209 ? -14.414 3.057 3.948 1.00 92.69 209 HIS A O 1
ATOM 1780 N N . LEU A 1 210 ? -13.096 1.503 3.010 1.00 95.56 210 LEU A N 1
ATOM 1781 C CA . LEU A 1 210 ? -14.028 0.389 3.215 1.00 95.56 210 LEU A CA 1
ATOM 1782 C C . LEU A 1 210 ? -14.381 0.162 4.689 1.00 95.56 210 LEU A C 1
ATOM 1784 O O . LEU A 1 210 ? -15.515 -0.221 4.986 1.00 95.56 210 LEU A O 1
ATOM 1788 N N . LYS A 1 211 ? -13.444 0.405 5.611 1.00 93.50 211 LYS A N 1
ATOM 1789 C CA . LYS A 1 211 ? -13.715 0.357 7.052 1.00 93.50 211 LYS A CA 1
ATOM 1790 C C . LYS A 1 211 ? -14.606 1.512 7.502 1.00 93.50 211 LYS A C 1
ATOM 1792 O O . LYS A 1 211 ? -15.567 1.285 8.229 1.00 93.50 211 LYS A O 1
ATOM 1797 N N . THR A 1 212 ? -14.294 2.737 7.078 1.00 90.44 212 THR A N 1
ATOM 1798 C CA . THR A 1 212 ? -15.044 3.940 7.484 1.00 90.44 212 THR A CA 1
ATOM 1799 C C . THR A 1 212 ? -16.463 3.980 6.914 1.00 90.44 212 THR A C 1
ATOM 1801 O O . THR A 1 212 ? -17.357 4.524 7.553 1.00 90.44 212 THR A O 1
ATOM 1804 N N . GLU A 1 213 ? -16.697 3.352 5.760 1.00 93.19 213 GLU A N 1
ATOM 1805 C CA . GLU A 1 213 ? -18.031 3.160 5.175 1.00 93.19 213 GLU A CA 1
ATOM 1806 C C . GLU A 1 213 ? -18.757 1.908 5.691 1.00 93.19 213 GLU A C 1
ATOM 1808 O O . GLU A 1 213 ? -19.823 1.556 5.179 1.00 93.19 213 GLU A O 1
ATOM 1813 N N . PHE A 1 214 ? -18.171 1.198 6.661 1.00 94.94 214 PHE A N 1
ATOM 1814 C CA . PHE A 1 214 ? -18.694 -0.055 7.203 1.00 94.94 214 PHE A CA 1
ATOM 1815 C C .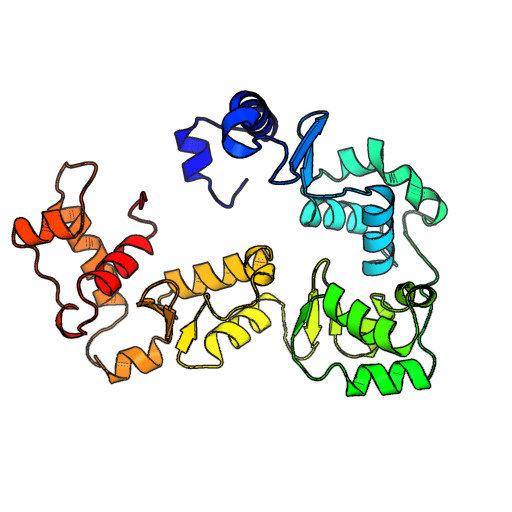 PHE A 1 214 ? -18.969 -1.120 6.133 1.00 94.94 214 PHE A C 1
ATOM 1817 O O . PHE A 1 214 ? -19.845 -1.956 6.310 1.00 94.94 214 PHE A O 1
ATOM 1824 N N . LYS A 1 215 ? -18.240 -1.124 5.009 1.00 96.62 215 LYS A N 1
ATOM 1825 C CA . LYS A 1 215 ? -18.331 -2.198 3.999 1.00 96.62 215 LYS A CA 1
ATOM 1826 C C . LYS A 1 215 ? -17.671 -3.480 4.488 1.00 96.62 215 LYS A C 1
ATOM 1828 O O . LYS A 1 215 ? -18.104 -4.576 4.127 1.00 96.62 215 LYS A O 1
ATOM 1833 N N . ILE A 1 216 ? -16.644 -3.326 5.316 1.00 96.94 216 ILE A N 1
ATOM 1834 C CA . ILE A 1 216 ? -16.001 -4.399 6.063 1.00 96.94 216 ILE A CA 1
ATOM 1835 C C . ILE A 1 216 ? -15.984 -4.044 7.548 1.00 96.94 216 ILE A C 1
ATOM 1837 O O . ILE A 1 216 ? -15.779 -2.888 7.919 1.00 96.94 216 ILE A O 1
ATOM 1841 N N . LEU A 1 217 ? -16.188 -5.047 8.392 1.00 95.88 217 LEU A N 1
ATOM 1842 C CA . LEU A 1 217 ? -16.221 -4.922 9.843 1.00 95.88 217 LEU A CA 1
ATOM 1843 C C . LEU A 1 217 ? -15.166 -5.835 10.447 1.00 95.88 217 LEU A C 1
ATOM 1845 O O . LEU A 1 217 ? -15.005 -6.972 10.015 1.00 95.88 217 LEU A O 1
ATOM 1849 N N . GLU A 1 218 ? -14.442 -5.347 11.443 1.00 95.50 218 GLU A N 1
ATOM 1850 C CA . GLU A 1 218 ? -13.404 -6.135 12.099 1.00 95.50 218 GLU A CA 1
ATOM 1851 C C . GLU A 1 218 ? -14.010 -6.973 13.228 1.00 95.50 218 GLU A C 1
ATOM 1853 O O . GLU A 1 218 ? -14.636 -6.425 14.133 1.00 95.50 218 GLU A O 1
ATOM 1858 N N . TYR A 1 219 ? -13.822 -8.292 13.179 1.00 93.38 219 TYR A N 1
ATOM 1859 C CA . TYR A 1 219 ? -14.375 -9.233 14.166 1.00 93.38 219 TYR A CA 1
ATOM 1860 C C . TYR A 1 219 ? -13.295 -9.973 14.974 1.00 93.38 219 TYR A C 1
ATOM 1862 O O . TYR A 1 219 ? -13.612 -10.636 15.958 1.00 93.38 219 TYR A O 1
ATOM 1870 N N . GLY A 1 220 ? -12.028 -9.841 14.579 1.00 93.50 220 GLY A N 1
ATOM 1871 C CA . GLY A 1 220 ? -10.853 -10.401 15.250 1.00 93.50 220 GLY A CA 1
ATOM 1872 C C . GLY A 1 220 ? -9.590 -9.631 14.860 1.00 93.50 220 GLY A C 1
ATOM 1873 O O . GLY A 1 220 ? -9.670 -8.676 14.081 1.00 93.50 220 GLY A O 1
ATOM 1874 N N . ASP A 1 221 ? -8.423 -10.014 15.388 1.00 91.94 221 ASP A N 1
ATOM 1875 C CA . ASP A 1 221 ? -7.171 -9.304 15.089 1.00 91.94 221 ASP A CA 1
ATOM 1876 C C . ASP A 1 221 ? -6.859 -9.339 13.604 1.00 91.94 221 ASP A C 1
ATOM 1878 O O . ASP A 1 221 ? -6.521 -10.392 13.064 1.00 91.94 221 ASP A O 1
ATOM 1882 N N . LYS A 1 222 ? -6.977 -8.172 12.950 1.00 91.88 222 LYS A N 1
ATOM 1883 C CA . LYS A 1 222 ? -6.742 -8.012 11.509 1.00 91.88 222 LYS A CA 1
ATOM 1884 C C . LYS A 1 222 ? -7.655 -8.891 10.636 1.00 91.88 222 LYS A C 1
ATOM 1886 O O . LYS A 1 222 ? -7.349 -9.128 9.467 1.00 91.88 222 LYS A O 1
ATOM 1891 N N . GLN A 1 223 ? -8.795 -9.309 11.183 1.00 95.19 223 GLN A N 1
ATOM 1892 C CA . GLN A 1 223 ? -9.777 -10.163 10.525 1.00 95.19 223 GLN A CA 1
ATOM 1893 C C . GLN A 1 223 ? -11.081 -9.410 10.290 1.00 95.19 223 GLN A C 1
ATOM 1895 O O . GLN A 1 223 ? -11.665 -8.840 11.215 1.00 95.19 223 GLN A O 1
ATOM 1900 N N . PHE A 1 224 ? -11.536 -9.426 9.040 1.00 96.38 224 PHE A N 1
ATOM 1901 C CA . PHE A 1 224 ? -12.637 -8.607 8.557 1.00 96.38 224 PHE A CA 1
ATOM 1902 C C . PHE A 1 224 ? -13.719 -9.452 7.894 1.00 96.38 224 PHE A C 1
ATOM 1904 O O . PHE A 1 224 ? -13.430 -10.394 7.158 1.00 96.38 224 PHE A O 1
ATOM 1911 N N . ILE A 1 225 ? -14.972 -9.089 8.144 1.00 96.06 225 ILE A N 1
ATOM 1912 C CA . ILE A 1 225 ? -16.162 -9.669 7.526 1.00 96.06 225 ILE A CA 1
ATOM 1913 C C . ILE A 1 225 ? -16.855 -8.600 6.685 1.00 96.06 225 ILE A C 1
ATOM 1915 O O . ILE A 1 225 ? -16.931 -7.437 7.083 1.00 96.06 225 ILE A O 1
ATOM 1919 N N . ARG A 1 226 ? -17.372 -8.973 5.515 1.00 97.19 226 ARG A N 1
ATOM 1920 C CA . ARG A 1 226 ? -18.201 -8.068 4.718 1.00 97.19 226 ARG A CA 1
ATOM 1921 C C . ARG A 1 226 ? -19.533 -7.791 5.410 1.00 97.19 226 ARG A C 1
ATOM 1923 O O . ARG A 1 226 ? -20.159 -8.688 5.979 1.00 97.19 226 ARG A O 1
ATOM 1930 N N . TYR A 1 227 ? -19.994 -6.552 5.295 1.00 96.12 227 TYR A N 1
ATOM 1931 C CA . TYR A 1 227 ? -21.231 -6.113 5.936 1.00 96.12 227 TYR A CA 1
ATOM 1932 C C . TYR A 1 227 ? -22.472 -6.873 5.466 1.00 96.12 227 TYR A C 1
ATOM 1934 O O . TYR A 1 227 ? -23.330 -7.199 6.274 1.00 96.12 227 TYR A O 1
ATOM 1942 N N . ASP A 1 228 ? -22.545 -7.245 4.191 1.00 94.94 228 ASP A N 1
ATOM 1943 C CA . ASP A 1 228 ? -23.675 -8.013 3.663 1.00 94.94 228 ASP A CA 1
ATOM 1944 C C . ASP A 1 228 ? -23.781 -9.425 4.261 1.00 94.94 228 ASP A C 1
ATOM 1946 O O . ASP A 1 228 ? -24.882 -9.960 4.382 1.00 94.94 228 ASP A O 1
ATOM 1950 N N . LEU A 1 229 ? -22.660 -10.035 4.669 1.00 94.88 229 LEU A N 1
ATOM 1951 C CA . LEU A 1 229 ? -22.691 -11.272 5.450 1.00 94.88 229 LEU A CA 1
ATOM 1952 C C . LEU A 1 229 ? -23.059 -10.996 6.913 1.00 94.88 229 LEU A C 1
ATOM 1954 O O . LEU A 1 229 ? -23.863 -11.735 7.477 1.00 94.88 229 LEU A O 1
ATOM 1958 N N . PHE A 1 230 ? -22.521 -9.931 7.512 1.00 94.25 230 PHE A N 1
ATOM 1959 C CA . PHE A 1 230 ? -22.883 -9.514 8.870 1.00 94.25 230 PHE A CA 1
ATOM 1960 C C . PHE A 1 230 ? -24.396 -9.284 9.020 1.00 94.25 230 PHE A C 1
ATOM 1962 O O . PHE A 1 230 ? -24.999 -9.770 9.975 1.00 94.25 230 PHE A O 1
ATOM 1969 N N . GLN A 1 231 ? -25.036 -8.644 8.038 1.00 94.75 231 GLN A N 1
ATOM 1970 C CA . GLN A 1 231 ? -26.486 -8.419 8.018 1.00 94.75 231 GLN A CA 1
ATOM 1971 C C . GLN A 1 231 ? -27.308 -9.717 8.003 1.00 94.75 231 GLN A C 1
ATOM 1973 O O . GLN A 1 231 ? -28.483 -9.699 8.340 1.00 94.75 231 GLN A O 1
ATOM 1978 N N . LYS A 1 232 ? -26.730 -10.870 7.648 1.00 93.44 232 LYS A N 1
ATOM 1979 C CA . LYS A 1 232 ? -27.431 -12.159 7.782 1.00 93.44 232 LYS A CA 1
ATOM 1980 C C . LYS A 1 232 ? -27.438 -12.676 9.220 1.00 93.44 232 LYS A C 1
ATOM 1982 O O . LYS A 1 232 ? -28.291 -13.489 9.556 1.00 93.44 232 LYS A O 1
ATOM 1987 N N . VAL A 1 233 ? -26.482 -12.237 10.040 1.00 90.56 233 VAL A N 1
ATOM 1988 C CA . VAL A 1 233 ? -26.367 -12.597 11.461 1.00 90.56 233 VAL A CA 1
ATOM 1989 C C . VAL A 1 233 ? -27.229 -11.670 12.316 1.00 90.56 233 VAL A C 1
ATOM 1991 O O . VAL A 1 233 ? -27.933 -12.145 13.200 1.00 90.56 233 VAL A O 1
ATOM 1994 N N . LEU A 1 234 ? -27.211 -10.366 12.022 1.00 92.44 234 LEU A N 1
ATOM 1995 C CA . LEU A 1 234 ? -28.038 -9.348 12.678 1.00 92.44 234 LEU A CA 1
ATOM 1996 C C . LEU A 1 234 ? -28.792 -8.509 11.622 1.00 92.44 234 LEU A C 1
ATOM 1998 O O . LEU A 1 234 ? -28.317 -7.434 11.253 1.00 92.44 234 LEU A O 1
ATOM 2002 N N . PRO A 1 235 ? -29.950 -8.985 11.118 1.00 92.50 235 PRO A N 1
ATOM 2003 C CA . PRO A 1 235 ? -30.693 -8.324 10.034 1.00 92.50 235 PRO A CA 1
ATOM 2004 C C . PRO A 1 235 ? -31.234 -6.941 10.382 1.00 92.50 235 PRO A C 1
ATOM 2006 O O . PRO A 1 235 ? -31.316 -6.078 9.510 1.00 92.50 235 PRO A O 1
ATOM 2009 N N . ASP A 1 236 ? -31.565 -6.730 11.654 1.00 92.88 236 ASP A N 1
ATOM 2010 C CA . ASP A 1 236 ? -32.159 -5.483 12.137 1.00 92.88 236 ASP A CA 1
ATOM 2011 C C . ASP A 1 236 ? -31.109 -4.400 12.443 1.00 92.88 236 ASP A C 1
ATOM 2013 O O . ASP A 1 236 ? -31.471 -3.287 12.810 1.00 92.88 236 ASP A O 1
ATOM 2017 N N . VAL A 1 237 ? -29.812 -4.707 12.291 1.00 93.56 237 VAL A N 1
ATOM 2018 C CA . VAL A 1 237 ? -28.707 -3.779 12.572 1.00 93.56 237 VAL A CA 1
ATOM 2019 C C . VAL A 1 237 ? -28.210 -3.121 11.283 1.00 93.56 237 VAL A C 1
ATOM 2021 O O . VAL A 1 237 ? -27.569 -3.731 10.418 1.00 93.56 237 VAL A O 1
ATOM 2024 N N . GLY A 1 238 ? -28.476 -1.824 11.180 1.00 93.69 238 GLY A N 1
ATOM 2025 C CA . GLY A 1 238 ? -28.046 -0.936 10.113 1.00 93.69 238 GLY A CA 1
ATOM 2026 C C . GLY A 1 238 ? -26.712 -0.233 10.385 1.00 93.69 238 GLY A C 1
ATOM 2027 O O . GLY A 1 238 ? -26.155 -0.260 11.479 1.00 93.69 238 GLY A O 1
ATOM 2028 N N . VAL A 1 239 ? -26.223 0.496 9.378 1.00 93.31 239 VAL A N 1
ATOM 2029 C CA . VAL A 1 239 ? -25.079 1.416 9.535 1.00 93.31 239 VAL A CA 1
ATOM 2030 C C . VAL A 1 239 ? -25.372 2.507 10.572 1.00 93.31 239 VAL A C 1
ATOM 2032 O O . VAL A 1 239 ? -24.470 2.921 11.299 1.00 93.31 239 VAL A O 1
ATOM 2035 N N . GLN A 1 240 ? -26.627 2.961 10.667 1.00 94.50 240 GLN A N 1
ATOM 2036 C CA . GLN A 1 240 ? -27.016 3.973 11.648 1.00 94.50 240 GLN A CA 1
ATOM 2037 C C . GLN A 1 240 ? -26.829 3.470 13.084 1.00 94.50 240 GLN A C 1
ATOM 2039 O O . GLN A 1 240 ? -26.331 4.221 13.915 1.00 94.50 240 GLN A O 1
ATOM 2044 N N . ASP A 1 241 ? -27.106 2.193 13.358 1.00 95.25 241 ASP A N 1
ATOM 2045 C CA . ASP A 1 241 ? -26.885 1.598 14.678 1.00 95.25 241 ASP A CA 1
ATOM 2046 C C . ASP A 1 241 ? -25.403 1.597 15.069 1.00 95.25 241 ASP A C 1
ATOM 2048 O O . ASP A 1 241 ? -25.073 1.816 16.234 1.00 95.25 241 ASP A O 1
ATOM 2052 N N . PHE A 1 242 ? -24.488 1.418 14.108 1.00 94.69 242 PHE A N 1
ATOM 2053 C CA . PHE A 1 242 ? -23.052 1.558 14.363 1.00 94.69 242 PHE A CA 1
ATOM 2054 C C . PHE A 1 242 ? -22.675 2.995 14.713 1.00 94.69 242 PHE A C 1
ATOM 2056 O O . PHE A 1 242 ? -21.926 3.216 15.663 1.00 94.69 242 PHE A O 1
ATOM 2063 N N . LEU A 1 243 ? -23.189 3.972 13.963 1.00 93.50 243 LEU A N 1
ATOM 2064 C CA . LEU A 1 243 ? -22.929 5.392 14.210 1.00 93.50 243 LEU A CA 1
ATOM 2065 C C . LEU A 1 243 ? -23.475 5.831 15.574 1.00 93.50 243 LEU A C 1
ATOM 2067 O O . LEU A 1 243 ? -22.762 6.473 16.347 1.00 93.50 243 LEU A O 1
ATOM 2071 N N . ASP A 1 244 ? -24.702 5.426 15.893 1.00 94.00 244 ASP A N 1
ATOM 2072 C CA . ASP A 1 244 ? -25.344 5.708 17.173 1.00 94.00 244 ASP A CA 1
ATOM 2073 C C . ASP A 1 244 ? -24.593 5.024 18.317 1.00 94.00 244 ASP A C 1
ATOM 2075 O O . ASP A 1 244 ? -24.358 5.639 19.359 1.00 94.00 244 ASP A O 1
ATOM 2079 N N . PHE A 1 245 ? -24.162 3.773 18.122 1.00 93.50 245 PHE A N 1
ATOM 2080 C CA . PHE A 1 245 ? -23.333 3.064 19.088 1.00 93.50 245 PHE A CA 1
ATOM 2081 C C . PHE A 1 245 ? -22.006 3.777 19.326 1.00 93.50 245 PHE A C 1
ATOM 2083 O O . PHE A 1 245 ? -21.647 3.955 20.479 1.00 93.50 245 PHE A O 1
ATOM 2090 N N . ILE A 1 246 ? -21.307 4.234 18.285 1.00 91.94 246 ILE A N 1
ATOM 2091 C CA . ILE A 1 246 ? -20.042 4.979 18.398 1.00 91.94 246 ILE A CA 1
ATOM 2092 C C . ILE A 1 246 ? -20.210 6.268 19.219 1.00 91.94 246 ILE A C 1
ATOM 2094 O O . ILE A 1 246 ? -19.304 6.645 19.964 1.00 91.94 246 ILE A O 1
ATOM 2098 N N . ASP A 1 247 ? -21.363 6.933 19.121 1.00 91.44 247 ASP A N 1
ATOM 2099 C CA . ASP A 1 247 ? -21.638 8.169 19.859 1.00 91.44 247 ASP A CA 1
ATOM 2100 C C . ASP A 1 247 ? -21.961 7.935 21.345 1.00 91.44 247 ASP A C 1
ATOM 2102 O O . ASP A 1 247 ? -21.762 8.838 22.164 1.00 91.44 247 ASP A O 1
ATOM 2106 N N . LYS A 1 248 ? -22.432 6.740 21.729 1.00 91.56 248 LYS A N 1
ATOM 2107 C CA . LYS A 1 248 ? -22.771 6.425 23.129 1.00 91.56 248 LYS A CA 1
ATOM 2108 C C . LYS A 1 248 ? -21.543 6.454 24.061 1.00 91.56 248 LYS A C 1
ATOM 2110 O O . LYS A 1 248 ? -21.635 7.148 25.071 1.00 91.56 248 LYS A O 1
ATOM 2115 N N . PRO A 1 249 ? -20.397 5.802 23.762 1.00 87.06 249 PRO A N 1
ATOM 2116 C CA . PRO A 1 249 ? -19.168 5.893 24.548 1.00 87.06 249 PRO A CA 1
ATOM 2117 C C . PRO A 1 249 ? -18.674 7.323 24.738 1.00 87.06 249 PRO A C 1
ATOM 2119 O O . PRO A 1 249 ? -18.286 7.678 25.842 1.00 87.06 249 PRO A O 1
ATOM 2122 N N . ILE A 1 250 ? -18.740 8.155 23.690 1.00 84.94 250 ILE A N 1
ATOM 2123 C CA . ILE A 1 250 ? -18.312 9.564 23.747 1.00 84.94 250 ILE A CA 1
ATOM 2124 C C . ILE A 1 250 ? -19.171 10.341 24.751 1.00 84.94 250 ILE A C 1
ATOM 2126 O O . ILE A 1 250 ? -18.662 11.125 25.549 1.00 84.94 250 ILE A O 1
ATOM 2130 N N . LYS A 1 251 ? -20.489 10.110 24.733 1.00 86.44 251 LYS A N 1
ATOM 2131 C CA . LYS A 1 251 ? -21.414 10.725 25.694 1.00 86.44 251 LYS A CA 1
ATOM 2132 C C . LYS A 1 251 ? -21.203 10.174 27.105 1.00 86.44 251 LYS A C 1
ATOM 2134 O O . LYS A 1 251 ? -21.199 10.949 28.056 1.00 86.44 251 LYS A O 1
ATOM 2139 N N . ALA A 1 252 ? -21.002 8.863 27.232 1.00 84.50 252 ALA A N 1
ATOM 2140 C CA . ALA A 1 252 ? -20.797 8.184 28.508 1.00 84.50 252 ALA A CA 1
ATOM 2141 C C . ALA A 1 252 ? -19.489 8.607 29.194 1.00 84.50 252 ALA A C 1
ATOM 2143 O O . ALA A 1 252 ? -19.483 8.792 30.405 1.00 84.50 252 ALA A O 1
ATOM 2144 N N . SER A 1 253 ? -18.413 8.862 28.438 1.00 82.94 253 SER A N 1
ATOM 2145 C CA . SER A 1 253 ? -17.158 9.380 29.000 1.00 82.94 253 SER A CA 1
ATOM 2146 C C . SER A 1 253 ? -17.289 10.789 29.595 1.00 82.94 253 SER A C 1
ATOM 2148 O O . SER A 1 253 ? -16.422 11.222 30.355 1.00 82.94 253 SER A O 1
ATOM 2150 N N . GLY A 1 254 ? -18.362 11.521 29.273 1.00 79.25 254 GLY A N 1
ATOM 2151 C CA . GLY A 1 254 ? -18.619 12.857 29.802 1.00 79.25 254 GLY A CA 1
ATOM 2152 C C . GLY A 1 254 ? -17.479 13.828 29.487 1.00 79.25 254 GLY A C 1
ATOM 2153 O O . GLY A 1 254 ? -17.204 14.119 28.327 1.00 79.25 254 GLY A O 1
ATOM 2154 N N . THR A 1 255 ? -16.817 14.342 30.528 1.00 76.69 255 THR A N 1
ATOM 2155 C CA . THR A 1 255 ? -15.659 15.248 30.410 1.00 76.69 255 THR A CA 1
ATOM 2156 C C . THR A 1 255 ? -14.309 14.526 30.412 1.00 76.69 255 THR A C 1
ATOM 2158 O O . THR A 1 255 ? -13.270 15.180 30.292 1.00 76.69 255 THR A O 1
ATOM 2161 N N . GLN A 1 256 ? -14.284 13.197 30.569 1.00 77.62 256 GLN A N 1
ATOM 2162 C CA . GLN A 1 256 ? -13.035 12.443 30.580 1.00 77.62 256 GLN A CA 1
ATOM 2163 C C . GLN A 1 256 ? -12.399 12.427 29.188 1.00 77.62 256 GLN A C 1
ATOM 2165 O O . GLN A 1 256 ? -13.010 12.030 28.201 1.00 77.62 256 GLN A O 1
ATOM 2170 N N . LEU A 1 257 ? -11.125 12.815 29.127 1.00 79.06 257 LEU A N 1
ATOM 2171 C CA . LEU A 1 257 ? -10.349 12.857 27.883 1.00 79.06 257 LEU A CA 1
ATOM 2172 C C . LEU A 1 257 ? -9.924 11.467 27.382 1.00 79.06 257 LEU A C 1
ATOM 2174 O O . LEU A 1 257 ? -9.538 11.324 26.224 1.00 79.06 257 LEU A O 1
ATOM 2178 N N . PHE A 1 258 ? -9.952 10.454 28.251 1.00 84.12 258 PHE A N 1
ATOM 2179 C CA . PHE A 1 258 ? -9.521 9.092 27.949 1.00 84.12 258 PHE A CA 1
ATOM 2180 C C . PHE A 1 258 ? -10.452 8.096 28.629 1.00 84.12 258 PHE A C 1
ATOM 2182 O O . PHE A 1 258 ? -10.775 8.262 29.800 1.00 84.12 258 PHE A O 1
ATOM 2189 N N . PHE A 1 259 ? -10.813 7.036 27.915 1.00 87.19 259 PHE A N 1
ATOM 2190 C CA . PHE A 1 259 ? -11.582 5.922 28.452 1.00 87.19 259 PHE A CA 1
ATOM 2191 C C . PHE A 1 259 ? -11.100 4.608 27.835 1.00 87.19 259 PHE A C 1
ATOM 2193 O O . PHE A 1 259 ? -10.463 4.586 26.780 1.00 87.19 259 PHE A O 1
ATOM 2200 N N . THR A 1 260 ? -11.426 3.501 28.494 1.00 87.94 260 THR A N 1
ATOM 2201 C CA . THR A 1 260 ? -11.332 2.163 27.904 1.00 87.94 260 THR A CA 1
ATOM 2202 C C . THR A 1 260 ? -12.740 1.610 27.750 1.00 87.94 260 THR A C 1
ATOM 2204 O O . THR A 1 260 ? -13.630 1.957 28.525 1.00 87.94 260 THR A O 1
ATOM 2207 N N . PHE A 1 261 ? -12.966 0.724 26.780 1.00 88.06 261 PHE A N 1
ATOM 2208 C CA . PHE A 1 261 ? -14.273 0.074 26.672 1.00 88.06 261 PHE A CA 1
ATOM 2209 C C . PHE A 1 261 ? -14.618 -0.696 27.959 1.00 88.06 261 PHE A C 1
ATOM 2211 O O . PHE A 1 261 ? -15.736 -0.620 28.464 1.00 88.06 261 PHE A O 1
ATOM 2218 N N . ARG A 1 262 ? -13.604 -1.316 28.577 1.00 87.88 262 ARG A N 1
ATOM 2219 C CA . ARG A 1 262 ? -13.731 -1.993 29.867 1.00 87.88 262 ARG A CA 1
ATOM 2220 C C . ARG A 1 262 ? -14.167 -1.075 31.010 1.00 87.88 262 ARG A C 1
ATOM 2222 O O . ARG A 1 262 ? -15.010 -1.475 31.809 1.00 87.88 262 ARG A O 1
ATOM 2229 N N . SER A 1 263 ? -13.609 0.135 31.109 1.00 88.44 263 SER A N 1
ATOM 2230 C CA . SER A 1 263 ? -14.011 1.091 32.150 1.00 88.44 263 SER A CA 1
ATOM 2231 C C . SER A 1 263 ? -15.460 1.531 31.965 1.00 88.44 263 SER A C 1
ATOM 2233 O O . SER A 1 263 ? -16.194 1.561 32.943 1.00 88.44 263 SER A O 1
ATOM 2235 N N . LEU A 1 264 ? -15.898 1.750 30.720 1.00 89.56 264 LEU A N 1
ATOM 2236 C CA . LEU A 1 264 ? -17.300 2.055 30.424 1.00 89.56 264 LEU A CA 1
ATOM 2237 C C . LEU A 1 264 ? -18.231 0.900 30.829 1.00 89.56 264 LEU A C 1
ATOM 2239 O O . LEU A 1 264 ? -19.244 1.140 31.482 1.00 89.56 264 LEU A O 1
ATOM 2243 N N . LYS A 1 265 ? -17.885 -0.362 30.521 1.00 89.50 265 LYS A N 1
ATOM 2244 C CA . LYS A 1 265 ? -18.697 -1.519 30.958 1.00 89.50 265 LYS A CA 1
ATOM 2245 C C . LYS A 1 265 ? -18.799 -1.614 32.483 1.00 89.50 265 LYS A C 1
ATOM 2247 O O . LYS A 1 265 ? -19.872 -1.914 32.998 1.00 89.50 265 LYS A O 1
ATOM 2252 N N . ASN A 1 266 ? -17.715 -1.334 33.209 1.00 88.19 266 ASN A N 1
ATOM 2253 C CA . ASN A 1 266 ? -17.733 -1.320 34.678 1.00 88.19 266 ASN A CA 1
ATOM 2254 C C . ASN A 1 266 ? -18.651 -0.222 35.254 1.00 88.19 266 ASN A C 1
ATOM 2256 O O . ASN A 1 266 ? -19.141 -0.371 36.369 1.00 88.19 266 ASN A O 1
ATOM 2260 N N . GLU A 1 267 ? -18.900 0.849 34.498 1.00 87.88 267 GLU A N 1
ATOM 2261 C CA . GLU A 1 267 ? -19.831 1.935 34.836 1.00 87.88 267 GLU A CA 1
ATOM 2262 C C . GLU A 1 267 ? -21.270 1.668 34.346 1.00 87.88 267 GLU A C 1
ATOM 2264 O O . GLU A 1 267 ? -22.135 2.535 34.447 1.00 87.88 267 GLU A O 1
ATOM 2269 N N . GLY A 1 268 ? -21.551 0.459 33.845 1.00 87.81 268 GLY A N 1
ATOM 2270 C CA . GLY A 1 268 ? -22.885 0.038 33.410 1.00 87.81 268 GLY A CA 1
ATOM 2271 C C . GLY A 1 268 ? -23.199 0.320 31.940 1.00 87.81 268 GLY A C 1
ATOM 2272 O O . GLY A 1 268 ? -24.364 0.285 31.556 1.00 87.81 268 GLY A O 1
ATOM 2273 N N . PHE A 1 269 ? -22.194 0.600 31.104 1.00 90.62 269 PHE A N 1
ATOM 2274 C CA . PHE A 1 269 ? -22.394 0.760 29.663 1.00 90.62 269 PHE A CA 1
ATOM 2275 C C . PHE A 1 269 ? -22.872 -0.546 29.008 1.00 90.62 269 PHE A C 1
ATOM 2277 O O . PHE A 1 269 ? -22.195 -1.576 29.081 1.00 90.62 269 PHE A O 1
ATOM 2284 N N . GLU A 1 270 ? -24.016 -0.483 28.325 1.00 91.00 270 GLU A N 1
ATOM 2285 C CA . GLU A 1 270 ? -24.601 -1.616 27.607 1.00 91.00 270 GLU A CA 1
ATOM 2286 C C . GLU A 1 270 ? -23.996 -1.779 26.207 1.00 91.00 270 GLU A C 1
ATOM 2288 O O . GLU A 1 270 ? -23.964 -0.842 25.404 1.00 91.00 270 GLU A O 1
ATOM 2293 N N . ASP A 1 271 ? -23.558 -3.002 25.900 1.00 91.69 271 ASP A N 1
ATOM 2294 C CA . ASP A 1 271 ? -23.028 -3.378 24.592 1.00 91.69 271 ASP A CA 1
ATOM 2295 C C . ASP A 1 271 ? -24.028 -4.271 23.832 1.00 91.69 271 ASP A C 1
ATOM 2297 O O . ASP A 1 271 ? -24.117 -5.468 24.121 1.00 91.69 271 ASP A O 1
ATOM 2301 N N . PRO A 1 272 ? -24.769 -3.738 22.841 1.00 91.44 272 PRO A N 1
ATOM 2302 C CA . PRO A 1 272 ? -25.731 -4.524 22.071 1.00 91.44 272 PRO A CA 1
ATOM 2303 C C . PRO A 1 272 ? -25.062 -5.584 21.181 1.00 91.44 272 PRO A C 1
ATOM 2305 O O . PRO A 1 272 ? -25.735 -6.501 20.715 1.00 91.44 272 PRO A O 1
ATOM 2308 N N . PHE A 1 273 ? -23.750 -5.487 20.943 1.00 92.94 273 PHE A N 1
ATOM 2309 C CA . PHE A 1 273 ? -23.008 -6.406 20.082 1.00 92.94 273 PHE A CA 1
ATOM 2310 C C . PHE A 1 273 ? -22.332 -7.547 20.848 1.00 92.94 273 PHE A C 1
ATOM 2312 O O . PHE A 1 273 ? -21.725 -8.420 20.228 1.00 92.94 273 PHE A O 1
ATOM 2319 N N . GLU A 1 274 ? -22.495 -7.618 22.173 1.00 91.00 274 GLU A N 1
ATOM 2320 C CA . GLU A 1 274 ? -21.993 -8.730 22.992 1.00 91.00 274 GLU A CA 1
ATOM 2321 C C . GLU A 1 274 ? -22.569 -10.090 22.546 1.00 91.00 274 GLU A C 1
ATOM 2323 O O . GLU A 1 274 ? -21.892 -11.117 22.631 1.00 91.00 274 GLU A O 1
ATOM 2328 N N . ILE A 1 275 ? -23.773 -10.083 21.959 1.00 89.88 275 ILE A N 1
ATOM 2329 C CA . ILE A 1 275 ? -24.430 -11.258 21.364 1.00 89.88 275 ILE A CA 1
ATOM 2330 C C . ILE A 1 275 ? -23.598 -11.943 20.266 1.00 89.88 275 ILE A C 1
ATOM 2332 O O . ILE A 1 275 ? -23.777 -13.132 20.013 1.00 89.88 275 ILE A O 1
ATOM 2336 N N . LEU A 1 276 ? -22.664 -11.227 19.630 1.00 89.94 276 LEU A N 1
ATOM 2337 C CA . LEU A 1 276 ? -21.796 -11.772 18.582 1.00 89.94 276 LEU A CA 1
ATOM 2338 C C . LEU A 1 276 ? -20.733 -12.741 19.121 1.00 89.94 276 LEU A C 1
ATOM 2340 O O . LEU A 1 276 ? -20.078 -13.423 18.335 1.00 89.94 276 LEU A O 1
ATOM 2344 N N . GLY A 1 277 ? -20.517 -12.794 20.440 1.00 88.94 277 GLY A N 1
ATOM 2345 C CA . GLY A 1 277 ? -19.545 -13.703 21.051 1.00 88.94 277 GLY A CA 1
ATOM 2346 C C . GLY A 1 277 ? -18.077 -13.351 20.771 1.00 88.94 277 GLY A C 1
ATOM 2347 O O . GLY A 1 277 ? -17.189 -14.139 21.085 1.00 88.94 277 GLY A O 1
ATOM 2348 N N . THR A 1 278 ? -17.789 -12.165 20.226 1.00 87.38 278 THR A N 1
ATOM 2349 C CA . THR A 1 278 ? -16.423 -11.670 19.952 1.00 87.38 278 THR A CA 1
ATOM 2350 C C . THR A 1 278 ? -15.746 -11.037 21.177 1.00 87.38 278 THR A C 1
ATOM 2352 O O . THR A 1 278 ? -14.711 -10.379 21.055 1.00 87.38 278 THR A O 1
ATOM 2355 N N . GLY A 1 279 ? -16.362 -11.150 22.358 1.00 87.62 279 GLY A N 1
ATOM 2356 C CA . GLY A 1 279 ? -16.017 -10.329 23.518 1.00 87.62 279 GLY A CA 1
ATOM 2357 C C . GLY A 1 279 ? -16.128 -8.836 23.191 1.00 87.62 279 GLY A C 1
ATOM 2358 O O . GLY A 1 279 ? -16.976 -8.425 22.405 1.00 87.62 279 GLY A O 1
ATOM 2359 N N . GLU A 1 280 ? -15.222 -8.028 23.739 1.00 90.00 280 GLU A N 1
ATOM 2360 C CA . GLU A 1 280 ? -15.189 -6.571 23.524 1.00 90.00 280 GLU A CA 1
ATOM 2361 C C . GLU A 1 280 ? -14.589 -6.170 22.157 1.00 90.00 280 GLU A C 1
ATOM 2363 O O . GLU A 1 280 ? -14.511 -4.978 21.846 1.00 90.00 280 GLU A O 1
ATOM 2368 N N . TRP A 1 281 ? -14.130 -7.136 21.343 1.00 92.31 281 TRP A N 1
ATOM 2369 C CA . TRP A 1 281 ? -13.333 -6.863 20.142 1.00 92.31 281 TRP A CA 1
ATOM 2370 C C . TRP A 1 281 ? -14.100 -6.061 19.100 1.00 92.3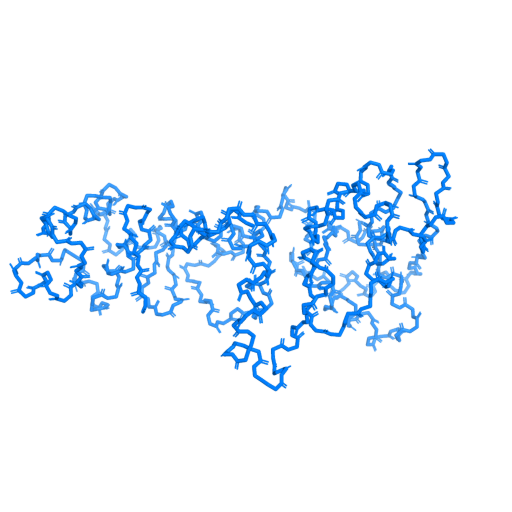1 281 TRP A C 1
ATOM 2372 O O . TRP A 1 281 ? -13.647 -4.991 18.698 1.00 92.31 281 TRP A O 1
ATOM 2382 N N . PHE A 1 282 ? -15.258 -6.569 18.676 1.00 93.94 282 PHE A N 1
ATOM 2383 C CA . PHE A 1 282 ? -16.066 -5.952 17.628 1.00 93.94 282 PHE A CA 1
ATOM 2384 C C . PHE A 1 282 ? -16.461 -4.520 18.001 1.00 93.94 282 PHE A C 1
ATOM 2386 O O . PHE A 1 282 ? -16.193 -3.580 17.254 1.00 93.94 282 PHE A O 1
ATOM 2393 N N . SER A 1 283 ? -16.994 -4.334 19.207 1.00 93.19 283 SER A N 1
ATOM 2394 C CA . SER A 1 283 ? -17.402 -3.035 19.743 1.00 93.19 283 SER A CA 1
ATOM 2395 C C . SER A 1 283 ? -16.232 -2.057 19.844 1.00 93.19 283 SER A C 1
ATOM 2397 O O . SER A 1 283 ? -16.324 -0.919 19.381 1.00 93.19 283 SER A O 1
ATOM 2399 N N . THR A 1 284 ? -15.085 -2.509 20.358 1.00 91.50 284 THR A N 1
ATOM 2400 C CA . THR A 1 284 ? -13.863 -1.692 20.406 1.00 91.50 284 THR A CA 1
ATOM 2401 C C . THR A 1 284 ? -13.372 -1.339 19.002 1.00 91.50 284 THR A C 1
ATOM 2403 O O . THR A 1 284 ? -12.923 -0.217 18.772 1.00 91.50 284 THR A O 1
ATOM 2406 N N . ALA A 1 285 ? -13.458 -2.266 18.047 1.00 92.06 285 ALA A N 1
ATOM 2407 C CA . ALA A 1 285 ? -13.033 -2.033 16.676 1.00 92.06 285 ALA A CA 1
ATOM 2408 C C . ALA A 1 285 ? -13.951 -1.044 15.943 1.00 92.06 285 ALA A C 1
ATOM 2410 O O . ALA A 1 285 ? -13.440 -0.173 15.240 1.00 92.06 285 ALA A O 1
ATOM 2411 N N . LEU A 1 286 ? -15.271 -1.111 16.151 1.00 92.62 286 LEU A N 1
ATOM 2412 C CA . LEU A 1 286 ? -16.226 -0.116 15.651 1.00 92.62 286 LEU A CA 1
ATOM 2413 C C . LEU A 1 286 ? -15.885 1.288 16.160 1.00 92.62 286 LEU A C 1
ATOM 2415 O O . LEU A 1 286 ? -15.738 2.217 15.367 1.00 92.62 286 LEU A O 1
ATOM 2419 N N . ILE A 1 287 ? -15.686 1.424 17.474 1.00 90.31 287 ILE A N 1
ATOM 2420 C CA . ILE A 1 287 ? -15.306 2.686 18.123 1.00 90.31 287 ILE A CA 1
ATOM 2421 C C . ILE A 1 287 ? -13.973 3.196 17.563 1.00 90.31 287 ILE A C 1
ATOM 2423 O O . ILE A 1 287 ? -13.864 4.362 17.192 1.00 90.31 287 ILE A O 1
ATOM 2427 N N . ARG A 1 288 ? -12.969 2.320 17.445 1.00 87.88 288 ARG A N 1
ATOM 2428 C CA . ARG A 1 288 ? -11.639 2.650 16.912 1.00 87.88 288 ARG A CA 1
ATOM 2429 C C . ARG A 1 288 ? -11.667 3.103 15.454 1.00 87.88 288 ARG A C 1
ATOM 2431 O O . ARG A 1 288 ? -10.823 3.902 15.065 1.00 87.88 288 ARG A O 1
ATOM 2438 N N . ASN A 1 289 ? -12.579 2.573 14.644 1.00 86.69 289 ASN A N 1
ATOM 2439 C CA . ASN A 1 289 ? -12.699 2.938 13.232 1.00 86.69 289 ASN A CA 1
ATOM 2440 C C . ASN A 1 289 ? -13.399 4.295 13.031 1.00 86.69 289 ASN A C 1
ATOM 2442 O O . ASN A 1 289 ? -13.422 4.813 11.915 1.00 86.69 289 ASN A O 1
ATOM 2446 N N . SER A 1 290 ? -13.962 4.883 14.090 1.00 84.38 290 SER A N 1
ATOM 2447 C CA . SER A 1 290 ? -14.569 6.209 14.043 1.00 84.38 290 SER A CA 1
ATOM 2448 C C . SER A 1 290 ? -13.523 7.314 13.945 1.00 84.38 290 SER A C 1
ATOM 2450 O O . SER A 1 290 ? -12.609 7.394 14.760 1.00 84.38 290 SER A O 1
ATOM 2452 N N . LYS A 1 291 ? -13.744 8.274 13.042 1.00 81.50 291 LYS A N 1
ATOM 2453 C CA . LYS A 1 291 ? -12.959 9.521 12.985 1.00 81.50 291 LYS A CA 1
ATOM 2454 C C . LYS A 1 291 ? -13.224 10.463 14.171 1.00 81.50 291 LYS A C 1
ATOM 2456 O O . LYS A 1 291 ? -12.549 11.477 14.300 1.00 81.50 291 LYS A O 1
ATOM 2461 N N . LYS A 1 292 ? -14.215 10.164 15.024 1.00 83.69 292 LYS A N 1
ATOM 2462 C CA . LYS A 1 292 ? -14.556 10.977 16.207 1.00 83.69 292 LYS A CA 1
ATOM 2463 C C . LYS A 1 292 ? -13.687 10.658 17.428 1.00 83.69 292 LYS A C 1
ATOM 2465 O O . LYS A 1 292 ? -13.701 11.426 18.385 1.00 83.69 292 LYS A O 1
ATOM 2470 N N . ILE A 1 293 ? -12.984 9.522 17.436 1.00 81.25 293 ILE A N 1
ATOM 2471 C CA . ILE A 1 293 ? -12.276 9.017 18.618 1.00 81.25 293 ILE A CA 1
ATOM 2472 C C . ILE A 1 293 ? -10.845 8.667 18.241 1.00 81.25 293 ILE A C 1
ATOM 2474 O O . ILE A 1 293 ? -10.594 7.902 17.315 1.00 81.25 293 ILE A O 1
ATOM 2478 N N . ARG A 1 294 ? -9.891 9.174 19.025 1.00 75.88 294 ARG A N 1
ATOM 2479 C CA . ARG A 1 294 ? -8.480 8.844 18.848 1.00 75.88 294 ARG A CA 1
ATOM 2480 C C . ARG A 1 294 ? -8.119 7.598 19.644 1.00 75.88 294 ARG A C 1
ATOM 2482 O O . ARG A 1 294 ? -8.030 7.632 20.870 1.00 75.88 294 ARG A O 1
ATOM 2489 N N . PHE A 1 295 ? -7.844 6.507 18.943 1.00 76.25 295 PHE A N 1
ATOM 2490 C CA . PHE A 1 295 ? -7.362 5.284 19.572 1.00 76.25 295 PHE A CA 1
ATOM 2491 C C . PHE A 1 295 ? -5.858 5.361 19.869 1.00 76.25 295 PHE A C 1
ATOM 2493 O O . PHE A 1 295 ? -5.059 5.780 19.028 1.00 76.25 295 PHE A O 1
ATOM 2500 N N . LYS A 1 296 ? -5.456 4.923 21.064 1.00 71.88 296 LYS A N 1
ATOM 2501 C CA . LYS A 1 296 ? -4.055 4.847 21.486 1.00 71.88 296 LYS A CA 1
ATOM 2502 C C . LYS A 1 296 ? -3.769 3.424 21.966 1.00 71.88 296 LYS A C 1
ATOM 2504 O O . LYS A 1 296 ? -4.439 2.959 22.882 1.00 71.88 296 LYS A O 1
ATOM 2509 N N . LYS A 1 297 ? -2.813 2.753 21.315 1.00 57.34 297 LYS A N 1
ATOM 2510 C CA . LYS A 1 297 ? -2.237 1.490 21.800 1.00 57.34 297 LYS A CA 1
ATOM 2511 C C . LYS A 1 297 ? -1.260 1.747 22.940 1.00 57.34 297 LYS A C 1
ATOM 2513 O O . LYS A 1 297 ? -0.614 2.824 22.921 1.00 57.34 297 LYS A O 1
#

Radius of gyration: 23.84 Å; chains: 1; bounding box: 54×40×64 Å

Sequence (297 aa):
MLDYPELMEKFDIRDEYELHNLLKKTEKKWNTDAKQQISLQRMPLISFGLVNREKQIKDLLYQIAPATKEAFGRYYEKTYGVLSKTFFANMSQCINKYNHNDIYDVELPLFDKSEEEYMVQSLTDGFYFIEDVKNIYTEKFGLESVKKVNVRIMDELGYKLYSQYAIKKNYPSADNNFQHFILKNHFFDLNQLDSRFIYIPNFYTVFDHLKTEFKILEYGDKQFIRYDLFQKVLPDVGVQDFLDFIDKPIKASGTQLFFTFRSLKNEGFEDPFEILGTGEWFSTALIRNSKKIRFKK